Protein AF-0000000067837532 (afdb_homodimer)

Radius of gyration: 41.44 Å; Cα contacts (8 Å, |Δi|>4): 532; chains: 2; bounding box: 76×64×198 Å

Nearest PDB structures (foldseek):
  7e8k-assembly1_B  TM=5.216E-01  e=3.568E+00  Planctomycetes bacterium GWF2_40_8
  7e8k-assembly1_B  TM=4.988E-01  e=2.650E+00  Planctomycetes bacterium GWF2_40_8

InterPro domains:
  IPR021212 Domain of unknown function DUF2760 [PF10816] (61-183)

Solvent-accessible surface area (backbone atoms only — not comparable to full-atom values): 22100 Å² total; per-residue (Å²): 139,84,85,82,80,83,82,80,83,80,83,82,80,77,91,77,78,78,80,69,69,72,67,64,67,68,62,69,71,62,68,78,74,76,73,70,75,72,76,76,74,73,77,75,78,71,78,75,72,74,78,66,60,67,68,58,47,37,52,32,44,40,40,47,49,51,16,46,30,27,74,53,12,39,43,58,60,59,43,71,46,80,61,86,85,48,54,37,53,57,44,10,56,54,40,50,50,26,38,56,20,32,36,52,42,31,65,70,27,37,38,70,41,58,66,40,86,65,61,64,70,38,79,46,72,46,58,67,86,62,56,71,60,46,44,42,79,40,69,79,85,76,89,69,68,61,45,58,26,33,27,71,38,37,29,31,28,67,76,44,78,48,78,76,84,66,65,75,38,81,82,92,48,70,44,48,38,37,38,20,30,31,40,39,120,138,83,82,81,82,78,83,80,83,82,79,82,80,77,91,75,80,79,80,70,71,76,68,67,68,68,63,70,70,62,67,76,73,76,69,70,74,71,76,76,71,74,75,73,79,70,78,74,72,75,77,65,59,66,69,59,46,37,51,32,44,40,41,47,51,51,17,46,29,25,72,52,12,40,44,57,60,59,44,71,46,81,61,85,84,50,52,36,52,57,44,10,56,55,40,50,49,26,38,55,19,33,37,50,44,32,65,70,27,39,36,70,41,57,65,42,89,66,58,64,69,39,81,46,70,47,58,66,86,63,56,72,59,45,45,42,78,39,66,79,84,76,88,70,68,60,45,59,26,35,28,70,37,36,30,31,28,68,77,43,77,46,78,76,82,64,67,76,37,82,82,92,49,71,45,48,39,38,39,19,29,30,41,39,119

Foldseek 3Di:
DDDDDPPPPPDPDDDPPDDPPPPPPVVPPPPPPCPPPDPPPPPPPPPDPPDPPPVLVVVLQVLQLLLQLCVQQVVVVLVVDDCPVDDPVVNVVSVVSSVVRNVVSCVVFWAKDFLAPDDQQDKDWAAPPDDPVNDDDDDDDDDGDGDIDTHHDRHMDTPDGHTDDRDDDPDSDHDDSDDDDDDDD/DDDDPPPPPPPDPDDPDDDPDPPPPPPPPPPVPPPVPDPPPPPPPPPDPPDPPPVLVVLLQVLQLLLQLCVQQVVVVLVVDDCPVDDPVVNVVSVVSSVVRNVVSCVVFWAKDFLAPDDQQDKDWAAPPDDPVNDDDDDDDDDGDGDIDTHHDRHMDTPDGHTDDRDDDPDSDHDDSDDDDDDDD

Secondary structure (DSSP, 8-state):
----------------SGGGGGGTGGGTT------------------------HHHHHHHHHHHHHHHHHHHH-HHHHHHS-GGGS-HHHHHHHHHHHHHHHHHHHHHHEEEE-S--SPTT-EEEE-TT--TTTEEEES---SSS-EEEEEEE--BEEEEE-PPP----STTPPPPSBPEEEEE-/-----------------GGGGGGSGGGTT------------------------HHHHHHHHHHHHHHHHHHHH-HHHHHHS-GGGS-HHHHHHHHHHHHHHHHHHHHHHEEEE-S--SPTT-EEEEPTT--TTTEEEES---SSS-EEEEEEE--BEEEEE-PPPP---STTPPPPSBPEEEEE-

Organism: NCBI:txid111831

Structure (mmCIF, N/CA/C/O backbone):
data_AF-0000000067837532-model_v1
#
loop_
_entity.id
_entity.type
_entity.pdbx_description
1 polymer 'DUF2760 domain-containing protein'
#
loop_
_atom_site.group_PDB
_atom_site.id
_atom_site.type_symbol
_atom_site.label_atom_id
_atom_site.label_alt_id
_atom_site.label_comp_id
_atom_site.label_asym_id
_atom_site.label_entity_id
_atom_site.label_seq_id
_atom_site.pdbx_PDB_ins_code
_atom_site.Cartn_x
_atom_site.Cartn_y
_atom_site.Cartn_z
_atom_site.occupancy
_atom_site.B_iso_or_equiv
_atom_site.auth_seq_id
_atom_site.auth_comp_id
_atom_site.auth_asym_id
_atom_site.auth_atom_id
_atom_site.pdbx_PDB_model_num
ATOM 1 N N . MET A 1 1 ? 37.406 25.172 99.5 1 26.59 1 MET A N 1
ATOM 2 C CA . MET A 1 1 ? 36.031 25.641 99.562 1 26.59 1 MET A CA 1
ATOM 3 C C . MET A 1 1 ? 35.125 24.797 98.625 1 26.59 1 MET A C 1
ATOM 5 O O . MET A 1 1 ? 35.5 24.547 97.5 1 26.59 1 MET A O 1
ATOM 9 N N . VAL A 1 2 ? 34 24.141 99.188 1 32.56 2 VAL A N 1
ATOM 10 C CA . VAL A 1 2 ? 33.188 22.938 99 1 32.56 2 VAL A CA 1
ATOM 11 C C . VAL A 1 2 ? 32.219 23.156 97.875 1 32.56 2 VAL A C 1
ATOM 13 O O . VAL A 1 2 ? 31.578 24.203 97.75 1 32.56 2 VAL A O 1
ATOM 16 N N . PRO A 1 3 ? 32.281 22.359 96.688 1 34.59 3 PRO A N 1
ATOM 17 C CA . PRO A 1 3 ? 31.688 22.469 95.312 1 34.59 3 PRO A CA 1
ATOM 18 C C . PRO A 1 3 ? 30.172 22.375 95.375 1 34.59 3 PRO A C 1
ATOM 20 O O . PRO A 1 3 ? 29.594 21.547 96.062 1 34.59 3 PRO A O 1
ATOM 23 N N . GLN A 1 4 ? 29.406 23.5 95.312 1 32.09 4 GLN A N 1
ATOM 24 C CA . GLN A 1 4 ? 27.969 23.688 95.5 1 32.09 4 GLN A CA 1
ATOM 25 C C . GLN A 1 4 ? 27.156 22.812 94.562 1 32.09 4 GLN A C 1
ATOM 27 O O . GLN A 1 4 ? 27.453 22.766 93.375 1 32.09 4 GLN A O 1
ATOM 32 N N . THR A 1 5 ? 26.359 21.828 95.062 1 32.38 5 THR A N 1
ATOM 33 C CA . THR A 1 5 ? 25.5 20.703 94.75 1 32.38 5 THR A CA 1
ATOM 34 C C . THR A 1 5 ? 24.312 21.141 93.875 1 32.38 5 THR A C 1
ATOM 36 O O . THR A 1 5 ? 23.547 22.016 94.25 1 32.38 5 THR A O 1
ATOM 39 N N . ALA A 1 6 ? 24.469 21.125 92.438 1 32.25 6 ALA A N 1
ATOM 40 C CA . ALA A 1 6 ? 23.578 21.516 91.375 1 32.25 6 ALA A CA 1
ATOM 41 C C . ALA A 1 6 ? 22.203 20.875 91.5 1 32.25 6 ALA A C 1
ATOM 43 O O . ALA A 1 6 ? 22.094 19.656 91.75 1 32.25 6 ALA A O 1
ATOM 44 N N . ILE A 1 7 ? 21.141 21.578 91.938 1 28.73 7 ILE A N 1
ATOM 45 C CA . ILE A 1 7 ? 19.766 21.391 92.438 1 28.73 7 ILE A CA 1
ATOM 46 C C . ILE A 1 7 ? 18.922 20.828 91.25 1 28.73 7 ILE A C 1
ATOM 48 O O . ILE A 1 7 ? 18.75 21.5 90.25 1 28.73 7 ILE A O 1
ATOM 52 N N . TYR A 1 8 ? 19 19.5 90.812 1 30.7 8 TYR A N 1
ATOM 53 C CA . TYR A 1 8 ? 18.422 18.688 89.75 1 30.7 8 TYR A CA 1
ATOM 54 C C . TYR A 1 8 ? 16.906 18.688 89.812 1 30.7 8 TYR A C 1
ATOM 56 O O . TYR A 1 8 ? 16.328 18.156 90.75 1 30.7 8 TYR A O 1
ATOM 64 N N . GLN A 1 9 ? 16.125 19.812 89.438 1 29.8 9 GLN A N 1
ATOM 65 C CA . GLN A 1 9 ? 14.695 19.984 89.75 1 29.8 9 GLN A CA 1
ATOM 66 C C . GLN A 1 9 ? 13.867 18.969 88.938 1 29.8 9 GLN A C 1
ATOM 68 O O . GLN A 1 9 ? 13.992 18.859 87.75 1 29.8 9 GLN A O 1
ATOM 73 N N . PRO A 1 10 ? 13.156 17.812 89.438 1 28.55 10 PRO A N 1
ATOM 74 C CA . PRO A 1 10 ? 12.531 16.547 89.062 1 28.55 10 PRO A CA 1
ATOM 75 C C . PRO A 1 10 ? 11.18 16.719 88.375 1 28.55 10 PRO A C 1
ATOM 77 O O . PRO A 1 10 ? 10.523 15.742 88 1 28.55 10 PRO A O 1
ATOM 80 N N . GLN A 1 11 ? 10.477 17.906 88.188 1 28.16 11 GLN A N 1
ATOM 81 C CA . GLN A 1 11 ? 9.031 17.938 88.375 1 28.16 11 GLN A CA 1
ATOM 82 C C . GLN A 1 11 ? 8.312 17.406 87.125 1 28.16 11 GLN A C 1
ATOM 84 O O . GLN A 1 11 ? 7.102 17.594 87 1 28.16 11 GLN A O 1
ATOM 89 N N . LEU A 1 12 ? 8.844 16.906 86 1 28.16 12 LEU A N 1
ATOM 90 C CA . LEU A 1 12 ? 8.227 17.062 84.688 1 28.16 12 LEU A CA 1
ATOM 91 C C . LEU A 1 12 ? 7.074 16.078 84.5 1 28.16 12 LEU A C 1
ATOM 93 O O . LEU A 1 12 ? 6.508 15.984 83.438 1 28.16 12 LEU A O 1
ATOM 97 N N . ILE A 1 13 ? 6.59 15.07 85.375 1 25.67 13 ILE A N 1
ATOM 98 C CA . ILE A 1 13 ? 6.145 13.758 84.875 1 25.67 13 ILE A CA 1
ATOM 99 C C . ILE A 1 13 ? 4.652 13.805 84.562 1 25.67 13 ILE A C 1
ATOM 101 O O . ILE A 1 13 ? 4.129 12.914 83.875 1 25.67 13 ILE A O 1
ATOM 105 N N . ILE A 1 14 ? 3.697 14.672 84.938 1 26.39 14 ILE A N 1
ATOM 106 C CA . ILE A 1 14 ? 2.41 14.211 85.5 1 26.39 14 ILE A CA 1
ATOM 107 C C . ILE A 1 14 ? 1.438 14.008 84.312 1 26.39 14 ILE A C 1
ATOM 109 O O . ILE A 1 14 ? 0.713 13.008 84.25 1 26.39 14 ILE A O 1
ATOM 113 N N . GLY A 1 15 ? 1.082 14.859 83.25 1 29.12 15 GLY A N 1
ATOM 114 C CA . GLY A 1 15 ? -0.261 15.289 82.875 1 29.12 15 GLY A CA 1
ATOM 115 C C . GLY A 1 15 ? -0.924 14.383 81.875 1 29.12 15 GLY A C 1
ATOM 116 O O . GLY A 1 15 ? -1.753 14.836 81.062 1 29.12 15 GLY A O 1
ATOM 117 N N . ALA A 1 16 ? -0.703 13.086 81.625 1 30.23 16 ALA A N 1
ATOM 118 C CA . ALA A 1 16 ? -0.952 12.344 80.375 1 30.23 16 ALA A CA 1
ATOM 119 C C . ALA A 1 16 ? -2.42 11.945 80.25 1 30.23 16 ALA A C 1
ATOM 121 O O . ALA A 1 16 ? -2.92 11.695 79.125 1 30.23 16 ALA A O 1
ATOM 122 N N . LEU A 1 17 ? -3.248 11.641 81.25 1 29.75 17 LEU A N 1
ATOM 123 C CA . LEU A 1 17 ? -4.215 10.555 81.25 1 29.75 17 LEU A CA 1
ATOM 124 C C . LEU A 1 17 ? -5.516 10.977 80.562 1 29.75 17 LEU A C 1
ATOM 126 O O . LEU A 1 17 ? -6.184 10.164 79.938 1 29.75 17 LEU A O 1
ATOM 130 N N . ALA A 1 18 ? -6.109 12.141 80.688 1 31.14 18 ALA A N 1
ATOM 131 C CA . ALA A 1 18 ? -7.551 12.352 80.75 1 31.14 18 ALA A CA 1
ATOM 132 C C . ALA A 1 18 ? -8.211 12.266 79.375 1 31.14 18 ALA A C 1
ATOM 134 O O . ALA A 1 18 ? -9.438 12.156 79.312 1 31.14 18 ALA A O 1
ATOM 135 N N . ALA A 1 19 ? -7.629 12.328 78.25 1 30.17 19 ALA A N 1
ATOM 136 C CA . ALA A 1 19 ? -8.297 12.844 77.062 1 30.17 19 ALA A CA 1
ATOM 137 C C . ALA A 1 19 ? -9.188 11.781 76.438 1 30.17 19 ALA A C 1
ATOM 139 O O . ALA A 1 19 ? -9.812 12.023 75.375 1 30.17 19 ALA A O 1
ATOM 140 N N . ALA A 1 20 ? -9.297 10.547 76.938 1 32.53 20 ALA A N 1
ATOM 141 C CA . ALA A 1 20 ? -9.82 9.453 76.125 1 32.53 20 ALA A CA 1
ATOM 142 C C . ALA A 1 20 ? -11.336 9.539 76 1 32.53 20 ALA A C 1
ATOM 144 O O . ALA A 1 20 ? -11.906 9.078 75.062 1 32.53 20 ALA A O 1
ATOM 145 N N . VAL A 1 21 ? -12.055 9.969 77.062 1 35.62 21 VAL A N 1
ATOM 146 C CA . VAL A 1 21 ? -13.438 9.539 77.25 1 35.62 21 VAL A CA 1
ATOM 147 C C . VAL A 1 21 ? -14.336 10.242 76.25 1 35.62 21 VAL A C 1
ATOM 149 O O . VAL A 1 21 ? -15.312 9.656 75.75 1 35.62 21 VAL A O 1
ATOM 152 N N . VAL A 1 22 ? -14.086 11.484 75.875 1 36.62 22 VAL A N 1
ATOM 153 C CA . VAL A 1 22 ? -15.148 12.297 75.25 1 36.62 22 VAL A CA 1
ATOM 154 C C . VAL A 1 22 ? -15.477 11.773 73.875 1 36.62 22 VAL A C 1
ATOM 156 O O . VAL A 1 22 ? -16.531 12.102 73.312 1 36.62 22 VAL A O 1
ATOM 159 N N . ALA A 1 23 ? -14.641 10.953 73.312 1 35.44 23 ALA A N 1
ATOM 160 C CA . ALA A 1 23 ? -14.812 10.742 71.875 1 35.44 23 ALA A CA 1
ATOM 161 C C . ALA A 1 23 ? -16.031 9.875 71.562 1 35.44 23 ALA A C 1
ATOM 163 O O . ALA A 1 23 ? -16.578 9.906 70.5 1 35.44 23 ALA A O 1
ATOM 164 N N . PHE A 1 24 ? -16.438 9.055 72.562 1 38.62 24 PHE A N 1
ATOM 165 C CA . PHE A 1 24 ? -17.375 7.996 72.25 1 38.62 24 PHE A CA 1
ATOM 166 C C . PHE A 1 24 ? -18.75 8.57 71.938 1 38.62 24 PHE A C 1
ATOM 168 O O . PHE A 1 24 ? -19.453 8.078 71.062 1 38.62 24 PHE A O 1
ATOM 175 N N . LEU A 1 25 ? -19.172 9.547 72.688 1 39.72 25 LEU A N 1
ATOM 176 C CA . LEU A 1 25 ? -20.609 9.82 72.688 1 39.72 25 LEU A CA 1
ATOM 177 C C . LEU A 1 25 ? -21.047 10.367 71.375 1 39.72 25 LEU A C 1
ATOM 179 O O . LEU A 1 25 ? -22.203 10.219 70.938 1 39.72 25 LEU A O 1
ATOM 183 N N . SER A 1 26 ? -20.25 11.203 70.75 1 36.62 26 SER A N 1
ATOM 184 C CA . SER A 1 26 ? -20.812 11.977 69.625 1 36.62 26 SER A CA 1
ATOM 185 C C . SER A 1 26 ? -21.172 11.086 68.438 1 36.62 26 SER A C 1
ATOM 187 O O . SER A 1 26 ? -21.641 11.578 67.438 1 36.62 26 SER A O 1
ATOM 189 N N . ALA A 1 27 ? -20.672 9.836 68.5 1 40.72 27 ALA A N 1
ATOM 190 C CA . ALA A 1 27 ? -20.844 9.047 67.25 1 40.72 27 ALA A CA 1
ATOM 191 C C . ALA A 1 27 ? -22.312 8.742 67 1 40.72 27 ALA A C 1
ATOM 193 O O . ALA A 1 27 ? -22.688 8.328 65.875 1 40.72 27 ALA A O 1
ATOM 194 N N . LEU A 1 28 ? -23.031 8.695 68.125 1 39.78 28 LEU A N 1
ATOM 195 C CA . LEU A 1 28 ? -24.359 8.109 67.938 1 39.78 28 LEU A CA 1
ATOM 196 C C . LEU A 1 28 ? -25.219 8.977 67 1 39.78 28 LEU A C 1
ATOM 198 O O . LEU A 1 28 ? -26.078 8.469 66.312 1 39.78 28 LEU A O 1
ATOM 202 N N . LEU A 1 29 ? -25.109 10.273 67.188 1 39.34 29 LEU A N 1
ATOM 203 C CA . LEU A 1 29 ? -26.188 11.023 66.562 1 39.34 29 LEU A CA 1
ATOM 204 C C . LEU A 1 29 ? -26 11.062 65.062 1 39.34 29 LEU A C 1
ATOM 206 O O . LEU A 1 29 ? -26.656 11.859 64.375 1 39.34 29 LEU A O 1
ATOM 210 N N . GLN A 1 30 ? -24.859 10.539 64.562 1 40.44 30 GLN A N 1
ATOM 211 C CA . GLN A 1 30 ? -24.797 10.867 63.156 1 40.44 30 GLN A CA 1
ATOM 212 C C . GLN A 1 30 ? -25.922 10.188 62.375 1 40.44 30 GLN A C 1
ATOM 214 O O . GLN A 1 30 ? -26.016 8.953 62.344 1 40.44 30 GLN A O 1
ATOM 219 N N . ARG A 1 31 ? -27.094 10.812 62.438 1 38.91 31 ARG A N 1
ATOM 220 C CA . ARG A 1 31 ? -28.156 10.297 61.562 1 38.91 31 ARG A CA 1
ATOM 221 C C . ARG A 1 31 ? -27.672 10.172 60.125 1 38.91 31 ARG A C 1
ATOM 223 O O . ARG A 1 31 ? -27.172 11.141 59.531 1 38.91 31 ARG A O 1
ATOM 230 N N . PRO A 1 32 ? -27.25 8.938 59.688 1 40.38 32 PRO A N 1
ATOM 231 C CA . PRO A 1 32 ? -26.859 8.758 58.281 1 40.38 32 PRO A CA 1
ATOM 232 C C . PRO A 1 32 ? -27.891 9.312 57.312 1 40.38 32 PRO A C 1
ATOM 234 O O . PRO A 1 32 ? -29.078 8.969 57.375 1 40.38 32 PRO A O 1
ATOM 237 N N . GLY A 1 33 ? -28.094 10.672 57.156 1 39.03 33 GLY A N 1
ATOM 238 C CA . GLY A 1 33 ? -29 11.062 56.094 1 39.03 33 GLY A CA 1
ATOM 239 C C . GLY A 1 33 ? -28.703 10.352 54.781 1 39.03 33 GLY A C 1
ATOM 240 O O . GLY A 1 33 ? -27.562 10.359 54.312 1 39.03 33 GLY A O 1
ATOM 241 N N . SER A 1 34 ? -29.312 9.156 54.5 1 37.31 34 SER A N 1
ATOM 242 C CA . SER A 1 34 ? -29.266 8.367 53.281 1 37.31 34 SER A CA 1
ATOM 243 C C . SER A 1 34 ? -29.469 9.25 52.062 1 37.31 34 SER A C 1
ATOM 245 O O . SER A 1 34 ? -30.594 9.688 51.781 1 37.31 34 SER A O 1
ATOM 247 N N . ALA A 1 35 ? -28.672 10.297 51.812 1 42.03 35 ALA A N 1
ATOM 248 C CA . ALA A 1 35 ? -28.875 10.906 50.5 1 42.03 35 ALA A CA 1
ATOM 249 C C . ALA A 1 35 ? -28.969 9.844 49.406 1 42.03 35 ALA A C 1
ATOM 251 O O . ALA A 1 35 ? -28.125 8.961 49.312 1 42.03 35 ALA A O 1
ATOM 252 N N . SER A 1 36 ? -30.172 9.445 49.031 1 44.44 36 SER A N 1
ATOM 253 C CA . SER A 1 36 ? -30.406 8.555 47.906 1 44.44 36 SER A CA 1
ATOM 254 C C . SER A 1 36 ? -29.594 8.984 46.688 1 44.44 36 SER A C 1
ATOM 256 O O . SER A 1 36 ? -29.531 10.172 46.375 1 44.44 36 SER A O 1
ATOM 258 N N . PRO A 1 37 ? -28.547 8.25 46.375 1 47.12 37 PRO A N 1
ATOM 259 C CA . PRO A 1 37 ? -27.797 8.609 45.156 1 47.12 37 PRO A CA 1
ATOM 260 C C . PRO A 1 37 ? -28.703 9.023 44 1 47.12 37 PRO A C 1
ATOM 262 O O . PRO A 1 37 ? -29.797 8.469 43.844 1 47.12 37 PRO A O 1
ATOM 265 N N . ALA A 1 38 ? -28.734 10.305 43.688 1 52.34 38 ALA A N 1
ATOM 266 C CA . ALA A 1 38 ? -29.438 10.75 42.5 1 52.34 38 ALA A CA 1
ATOM 267 C C . ALA A 1 38 ? -29.297 9.734 41.344 1 52.34 38 ALA A C 1
ATOM 269 O O . ALA A 1 38 ? -28.281 9.039 41.281 1 52.34 38 ALA A O 1
ATOM 270 N N . PRO A 1 39 ? -30.406 9.219 40.844 1 44.88 39 PRO A N 1
ATOM 271 C CA . PRO A 1 39 ? -30.297 8.266 39.719 1 44.88 39 PRO A CA 1
ATOM 272 C C . PRO A 1 39 ? -29.359 8.75 38.625 1 44.88 39 PRO A C 1
ATOM 274 O O . PRO A 1 39 ? -29.359 9.938 38.281 1 44.88 39 PRO A O 1
ATOM 277 N N . VAL A 1 40 ? -28.172 8.203 38.5 1 45.81 40 VAL A N 1
ATOM 278 C CA . VAL A 1 40 ? -27.312 8.453 37.344 1 45.81 40 VAL A CA 1
ATOM 279 C C . VAL A 1 40 ? -28.156 8.406 36.062 1 45.81 40 VAL A C 1
ATOM 281 O O . VAL A 1 40 ? -28.875 7.434 35.812 1 45.81 40 VAL A O 1
ATOM 284 N N . VAL A 1 41 ? -28.812 9.469 35.594 1 43.19 41 VAL A N 1
ATOM 285 C CA . VAL A 1 41 ? -29.438 9.469 34.281 1 43.19 41 VAL A CA 1
ATOM 286 C C . VAL A 1 41 ? -28.531 8.773 33.281 1 43.19 41 VAL A C 1
ATOM 288 O O . VAL A 1 41 ? -27.328 9.078 33.188 1 43.19 41 VAL A O 1
ATOM 291 N N . ALA A 1 42 ? -28.781 7.492 32.875 1 41.5 42 ALA A N 1
ATOM 292 C CA . ALA A 1 42 ? -28.094 6.809 31.797 1 41.5 42 ALA A CA 1
ATOM 293 C C . ALA A 1 42 ? -27.812 7.758 30.625 1 41.5 42 ALA A C 1
ATOM 295 O O . ALA A 1 42 ? -28.719 8.484 30.188 1 41.5 42 ALA A O 1
ATOM 296 N N . GLU A 1 43 ? -26.672 8.336 30.469 1 44.59 43 GLU A N 1
ATOM 297 C CA . GLU A 1 43 ? -26.344 9.086 29.266 1 44.59 43 GLU A CA 1
ATOM 298 C C . GLU A 1 43 ? -27.016 8.469 28.031 1 44.59 43 GLU A C 1
ATOM 300 O O . GLU A 1 43 ? -26.859 7.273 27.766 1 44.59 43 GLU A O 1
ATOM 305 N N . ALA A 1 44 ? -28.062 8.898 27.516 1 43.44 44 ALA A N 1
ATOM 306 C CA . ALA A 1 44 ? -28.719 8.453 26.281 1 43.44 44 ALA A CA 1
ATOM 307 C C . ALA A 1 44 ? -27.688 8.203 25.188 1 43.44 44 ALA A C 1
ATOM 309 O O . ALA A 1 44 ? -26.828 9.039 24.938 1 43.44 44 ALA A O 1
ATOM 310 N N . ALA A 1 45 ? -27.469 6.934 24.797 1 46.91 45 ALA A N 1
ATOM 311 C CA . ALA A 1 45 ? -26.641 6.473 23.672 1 46.91 45 ALA A CA 1
ATOM 312 C C . ALA A 1 45 ? -26.812 7.379 22.469 1 46.91 45 ALA A C 1
ATOM 314 O O . ALA A 1 45 ? -27.922 7.551 21.953 1 46.91 45 ALA A O 1
ATOM 315 N N . ARG A 1 46 ? -26.047 8.461 22.234 1 46.69 46 ARG A N 1
ATOM 316 C CA . ARG A 1 46 ? -26.125 9.242 21.016 1 46.69 46 ARG A CA 1
ATOM 317 C C . ARG A 1 46 ? -26.234 8.336 19.781 1 46.69 46 ARG A C 1
ATOM 319 O O . ARG A 1 46 ? -25.625 7.266 19.75 1 46.69 46 ARG A O 1
ATOM 326 N N . PRO A 1 47 ? -27.203 8.5 18.922 1 47.03 47 PRO A N 1
ATOM 327 C CA . PRO A 1 47 ? -27.312 7.645 17.75 1 47.03 47 PRO A CA 1
ATOM 328 C C . PRO A 1 47 ? -26.031 7.602 16.922 1 47.03 47 PRO A C 1
ATOM 330 O O . PRO A 1 47 ? -25.422 8.641 16.656 1 47.03 47 PRO A O 1
ATOM 333 N N . VAL A 1 48 ? -25.344 6.535 16.859 1 50.5 48 VAL A N 1
ATOM 334 C CA . VAL A 1 48 ? -24.234 6.301 15.945 1 50.5 48 VAL A CA 1
ATOM 335 C C . VAL A 1 48 ? -24.625 6.715 14.531 1 50.5 48 VAL A C 1
ATOM 337 O O . VAL A 1 48 ? -25.734 6.426 14.078 1 50.5 48 VAL A O 1
ATOM 340 N N . ALA A 1 49 ? -24.094 7.887 14.016 1 55.88 49 ALA A N 1
ATOM 341 C CA . ALA A 1 49 ? -24.359 8.297 12.641 1 55.88 49 ALA A CA 1
ATOM 342 C C . ALA A 1 49 ? -24.406 7.098 11.711 1 55.88 49 ALA A C 1
ATOM 344 O O . ALA A 1 49 ? -23.734 6.09 11.945 1 55.88 49 ALA A O 1
ATOM 345 N N . PRO A 1 50 ? -25.344 7.031 10.852 1 57.75 50 PRO A N 1
ATOM 346 C CA . PRO A 1 50 ? -25.406 5.898 9.93 1 57.75 50 PRO A CA 1
ATOM 347 C C . PRO A 1 50 ? -24.094 5.648 9.203 1 57.75 50 PRO A C 1
ATOM 349 O O . PRO A 1 50 ? -23.328 6.59 8.953 1 57.75 50 PRO A O 1
ATOM 352 N N . PRO A 1 51 ? -23.781 4.461 9.102 1 58.66 51 PRO A N 1
ATOM 353 C CA . PRO A 1 51 ? -22.531 4.137 8.391 1 58.66 51 PRO A CA 1
ATOM 354 C C . PRO A 1 51 ? -22.516 4.703 6.969 1 58.66 51 PRO A C 1
ATOM 356 O O . PRO A 1 51 ? -23.531 4.723 6.289 1 58.66 51 PRO A O 1
ATOM 359 N N . PRO A 1 52 ? -21.594 5.566 6.668 1 62.34 52 PRO A N 1
ATOM 360 C CA . PRO A 1 52 ? -21.469 6.07 5.297 1 62.34 52 PRO A CA 1
ATOM 361 C C . PRO A 1 52 ? -21.719 4.988 4.246 1 62.34 52 PRO A C 1
ATOM 363 O O . PRO A 1 52 ? -21.625 3.797 4.547 1 62.34 52 PRO A O 1
ATOM 366 N N . PRO A 1 53 ? -22.203 5.402 3.064 1 70.75 53 PRO A N 1
ATOM 367 C CA . PRO A 1 53 ? -22.391 4.414 1.996 1 70.75 53 PRO A CA 1
ATOM 368 C C . PRO A 1 53 ? -21.172 3.512 1.818 1 70.75 53 PRO A C 1
ATOM 370 O O . PRO A 1 53 ? -20.031 3.934 2.078 1 70.75 53 PRO A O 1
ATOM 373 N N . ALA A 1 54 ? -21.391 2.369 1.535 1 70.19 54 ALA A N 1
ATOM 374 C CA . ALA A 1 54 ? -20.406 1.29 1.474 1 70.19 54 ALA A CA 1
ATOM 375 C C . ALA A 1 54 ? -19.188 1.703 0.652 1 70.19 54 ALA A C 1
ATOM 377 O O . ALA A 1 54 ? -18.047 1.428 1.037 1 70.19 54 ALA A O 1
ATOM 378 N N . ALA A 1 55 ? -19.453 2.414 -0.427 1 75.12 55 ALA A N 1
ATOM 379 C CA . ALA A 1 55 ? -18.359 2.828 -1.3 1 75.12 55 ALA A CA 1
ATOM 380 C C . ALA A 1 55 ? -17.438 3.82 -0.594 1 75.12 55 ALA A C 1
ATOM 382 O O . ALA A 1 55 ? -16.219 3.723 -0.695 1 75.12 55 ALA A O 1
ATOM 383 N N . LYS A 1 56 ? -18.016 4.68 0.122 1 83.62 56 LYS A N 1
ATOM 384 C CA . LYS A 1 56 ? -17.219 5.684 0.82 1 83.62 56 LYS A CA 1
ATOM 385 C C . LYS A 1 56 ? -16.422 5.055 1.96 1 83.62 56 LYS A C 1
ATOM 387 O O . LYS A 1 56 ? -15.281 5.453 2.223 1 83.62 56 LYS A O 1
ATOM 392 N N . GLN A 1 57 ? -17.031 4.082 2.48 1 87.25 57 GLN A N 1
ATOM 393 C CA . GLN A 1 57 ? -16.328 3.398 3.561 1 87.25 57 GLN A CA 1
ATOM 394 C C . GLN A 1 57 ? -15.117 2.643 3.035 1 87.25 57 GLN A C 1
ATOM 396 O O . GLN A 1 57 ? -14.047 2.67 3.652 1 87.25 57 GLN A O 1
ATOM 401 N N . ALA A 1 58 ? -15.25 1.956 1.913 1 89.75 58 ALA A N 1
ATOM 402 C CA . ALA A 1 58 ? -14.141 1.223 1.311 1 89.75 58 ALA A CA 1
ATOM 403 C C . ALA A 1 58 ? -13 2.164 0.933 1 89.75 58 ALA A C 1
ATOM 405 O O . ALA A 1 58 ? -11.828 1.853 1.1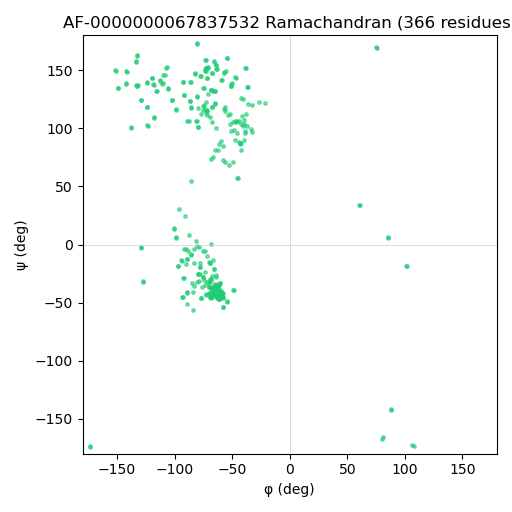56 1 89.75 58 ALA A O 1
ATOM 406 N N . GLU A 1 59 ? -13.359 3.271 0.417 1 94 59 GLU A N 1
ATOM 407 C CA . GLU A 1 59 ? -12.359 4.273 0.062 1 94 59 GLU A CA 1
ATOM 408 C C . GLU A 1 59 ? -11.602 4.754 1.293 1 94 59 GLU A C 1
ATOM 410 O O . GLU A 1 59 ? -10.367 4.852 1.27 1 94 59 GLU A O 1
ATOM 415 N N . ALA A 1 60 ? -12.344 4.984 2.311 1 93.94 60 ALA A N 1
ATOM 416 C CA . ALA A 1 60 ? -11.727 5.453 3.551 1 93.94 60 ALA A CA 1
ATOM 417 C C . ALA A 1 60 ? -10.789 4.398 4.129 1 93.94 60 ALA A C 1
ATOM 419 O O . ALA A 1 60 ? -9.727 4.73 4.664 1 93.94 60 ALA A O 1
ATOM 420 N N . GLU A 1 61 ? -11.18 3.18 4.02 1 93.94 61 GLU A N 1
ATOM 421 C CA . GLU A 1 61 ? -10.359 2.09 4.531 1 93.94 61 GLU A CA 1
ATOM 422 C C . GLU A 1 61 ? -9.047 1.973 3.754 1 93.94 61 GLU A C 1
ATOM 424 O O . GLU A 1 61 ? -7.984 1.778 4.344 1 93.94 61 GLU A O 1
ATOM 429 N N . VAL A 1 62 ? -9.133 2.08 2.486 1 96.44 62 VAL A N 1
ATOM 430 C CA . VAL A 1 62 ? -7.949 1.988 1.642 1 96.44 62 VAL A CA 1
ATOM 431 C C . VAL A 1 62 ? -7.023 3.17 1.921 1 96.44 62 VAL A C 1
ATOM 433 O O . VAL A 1 62 ? -5.812 2.996 2.076 1 96.44 62 VAL A O 1
ATOM 436 N N . VAL A 1 63 ? -7.574 4.336 2.049 1 97.12 63 VAL A N 1
ATOM 437 C CA . VAL A 1 63 ? -6.777 5.523 2.336 1 97.12 63 VAL A CA 1
ATOM 438 C C . VAL A 1 63 ? -6.141 5.398 3.719 1 97.12 63 VAL A C 1
ATOM 440 O O . VAL A 1 63 ? -4.973 5.746 3.908 1 97.12 63 VAL A O 1
ATOM 443 N N . SER A 1 64 ? -6.906 4.902 4.656 1 96.44 64 SER A N 1
ATOM 444 C CA . SER A 1 64 ? -6.387 4.711 6.008 1 96.44 64 SER A CA 1
ATOM 445 C C . SER A 1 64 ? -5.242 3.701 6.02 1 96.44 64 SER A C 1
ATOM 447 O O . SER A 1 64 ? -4.273 3.861 6.77 1 96.44 64 SER A O 1
ATOM 449 N N . PHE A 1 65 ? -5.336 2.674 5.219 1 97.81 65 PHE A N 1
ATOM 450 C CA . PHE A 1 65 ? -4.254 1.703 5.117 1 97.81 65 PHE A CA 1
ATOM 451 C C . PHE A 1 65 ? -3.014 2.338 4.504 1 97.81 65 PHE A C 1
ATOM 453 O O . PHE A 1 65 ? -1.896 2.107 4.969 1 97.81 65 PHE A O 1
ATOM 460 N N . LEU A 1 66 ? -3.244 3.141 3.5 1 98.38 66 LEU A N 1
ATOM 461 C CA . LEU A 1 66 ? -2.137 3.877 2.9 1 98.38 66 LEU A CA 1
ATOM 462 C C . LEU A 1 66 ? -1.491 4.812 3.918 1 98.38 66 LEU A C 1
ATOM 464 O O . LEU A 1 66 ? -0.27 4.977 3.926 1 98.38 66 LEU A O 1
ATOM 468 N N . ALA A 1 67 ? -2.279 5.371 4.793 1 98.19 67 ALA A N 1
ATOM 469 C CA . ALA A 1 67 ? -1.771 6.234 5.855 1 98.19 67 ALA A CA 1
ATOM 470 C C . ALA A 1 67 ? -0.867 5.457 6.812 1 98.19 67 ALA A C 1
ATOM 472 O O . ALA A 1 67 ? 0.146 5.98 7.281 1 98.19 67 ALA A O 1
ATOM 473 N N . VAL A 1 68 ? -1.241 4.234 7.082 1 98.5 68 VAL A N 1
ATOM 474 C CA . VAL A 1 68 ? -0.435 3.387 7.953 1 98.5 68 VAL A CA 1
ATOM 475 C C . VAL A 1 68 ? 0.919 3.115 7.305 1 98.5 68 VAL A C 1
ATOM 477 O O . VAL A 1 68 ? 1.96 3.203 7.961 1 98.5 68 VAL A O 1
ATOM 480 N N . LEU A 1 69 ? 0.902 2.803 5.984 1 98.88 69 LEU A N 1
ATOM 481 C CA . LEU A 1 69 ? 2.141 2.57 5.25 1 98.88 69 LEU A CA 1
ATOM 482 C C . LEU A 1 69 ? 3.006 3.824 5.23 1 98.88 69 LEU A C 1
ATOM 484 O O . LEU A 1 69 ? 4.234 3.74 5.328 1 98.88 69 LEU A O 1
ATOM 488 N N . GLN A 1 70 ? 2.389 4.941 5.156 1 98.81 70 GLN A N 1
ATOM 489 C CA . GLN A 1 70 ? 3.105 6.207 5.215 1 98.81 70 GLN A CA 1
ATOM 490 C C . GLN A 1 70 ? 3.682 6.449 6.609 1 98.81 70 GLN A C 1
ATOM 492 O O . GLN A 1 70 ? 4.844 6.836 6.746 1 98.81 70 GLN A O 1
ATOM 497 N N . ASP A 1 71 ? 2.93 6.227 7.57 1 98.44 71 ASP A N 1
ATOM 498 C CA . ASP A 1 71 ? 3.338 6.508 8.945 1 98.44 71 ASP A CA 1
ATOM 499 C C . ASP A 1 71 ? 4.508 5.621 9.359 1 98.44 71 ASP A C 1
ATOM 501 O O . ASP A 1 71 ? 5.473 6.102 9.961 1 98.44 71 ASP A O 1
ATOM 505 N N . LYS A 1 72 ? 4.48 4.375 8.992 1 98.81 72 LYS A N 1
ATOM 506 C CA . LYS A 1 72 ? 5.484 3.43 9.469 1 98.81 72 LYS A CA 1
ATOM 507 C C . LYS A 1 72 ? 6.66 3.342 8.5 1 98.81 72 LYS A C 1
ATOM 509 O O . LYS A 1 72 ? 7.801 3.133 8.914 1 98.81 72 LYS A O 1
ATOM 514 N N . GLY A 1 73 ? 6.34 3.605 7.18 1 98.94 73 GLY A N 1
ATOM 515 C CA . GLY A 1 73 ? 7.387 3.314 6.215 1 98.94 73 GLY A CA 1
ATOM 516 C C . GLY A 1 73 ? 7.676 4.473 5.281 1 98.94 73 GLY A C 1
ATOM 517 O O . GLY A 1 73 ? 8.531 4.367 4.402 1 98.94 73 GLY A O 1
ATOM 518 N N . ARG A 1 74 ? 6.961 5.555 5.406 1 98.88 74 ARG A N 1
ATOM 519 C CA . ARG A 1 74 ? 7.133 6.723 4.551 1 98.88 74 ARG A CA 1
ATOM 520 C C . ARG A 1 74 ? 6.883 6.367 3.088 1 98.88 74 ARG A C 1
ATOM 522 O O . ARG A 1 74 ? 7.566 6.871 2.195 1 98.88 74 ARG A O 1
ATOM 529 N N . LEU A 1 75 ? 5.953 5.449 2.883 1 98.94 75 LEU A N 1
ATOM 530 C CA . LEU A 1 75 ? 5.738 4.938 1.535 1 98.94 75 LEU A CA 1
ATOM 531 C C . LEU A 1 75 ? 5.316 6.055 0.588 1 98.94 75 LEU A C 1
ATOM 533 O O . LEU A 1 75 ? 5.859 6.18 -0.513 1 98.94 75 LEU A O 1
ATOM 537 N N . VAL A 1 76 ? 4.367 6.871 0.997 1 98.94 76 VAL A N 1
ATOM 538 C CA . VAL A 1 76 ? 3.848 7.91 0.114 1 98.94 76 VAL A CA 1
ATOM 539 C C . VAL A 1 76 ? 4.922 8.969 -0.129 1 98.94 76 VAL A C 1
ATOM 541 O O . VAL A 1 76 ? 5.078 9.453 -1.25 1 98.94 76 VAL A O 1
ATOM 544 N N . ASP A 1 77 ? 5.734 9.289 0.911 1 98.88 77 ASP A N 1
ATOM 545 C CA . ASP A 1 77 ? 6.879 10.172 0.713 1 98.88 77 ASP A CA 1
ATOM 546 C C . ASP A 1 77 ? 7.789 9.656 -0.399 1 98.88 77 ASP A C 1
ATOM 548 O O . ASP A 1 77 ? 8.172 10.406 -1.297 1 98.88 77 ASP A O 1
ATOM 552 N N . PHE A 1 78 ? 8.086 8.414 -0.296 1 98.94 78 PHE A N 1
ATOM 553 C CA . PHE A 1 78 ? 8.992 7.785 -1.245 1 98.94 78 PHE A CA 1
ATOM 554 C C . PHE A 1 78 ? 8.414 7.805 -2.652 1 98.94 78 PHE A C 1
ATOM 556 O O . PHE A 1 78 ? 9.102 8.156 -3.611 1 98.94 78 PHE A O 1
ATOM 563 N N . LEU A 1 79 ? 7.164 7.508 -2.803 1 98.88 79 LEU A N 1
ATOM 564 C CA . LEU A 1 79 ? 6.535 7.363 -4.113 1 98.88 79 LEU A CA 1
ATOM 565 C C . LEU A 1 79 ? 6.297 8.727 -4.754 1 98.88 79 LEU A C 1
ATOM 567 O O . LEU A 1 79 ? 6.293 8.852 -5.98 1 98.88 79 LEU A O 1
ATOM 571 N N . MET A 1 80 ? 6.133 9.727 -3.949 1 98.38 80 MET A N 1
ATOM 572 C CA . MET A 1 80 ? 5.824 11.055 -4.48 1 98.38 80 MET A CA 1
ATOM 573 C C . MET A 1 80 ? 7.102 11.836 -4.77 1 98.38 80 MET A C 1
ATOM 575 O O . MET A 1 80 ? 7.066 12.859 -5.453 1 98.38 80 MET A O 1
ATOM 579 N N . ASP A 1 81 ? 8.211 11.336 -4.277 1 97.81 81 ASP A N 1
ATOM 580 C CA . ASP A 1 81 ? 9.492 11.992 -4.523 1 97.81 81 ASP A CA 1
ATOM 581 C C . ASP A 1 81 ? 10 11.695 -5.93 1 97.81 81 ASP A C 1
ATOM 583 O O . ASP A 1 81 ? 9.773 10.602 -6.457 1 97.81 81 ASP A O 1
ATOM 587 N N . ASP A 1 82 ? 10.648 12.664 -6.496 1 98 82 ASP A N 1
ATOM 588 C CA . ASP A 1 82 ? 11.375 12.43 -7.742 1 98 82 ASP A CA 1
ATOM 589 C C . ASP A 1 82 ? 12.734 11.789 -7.469 1 98 82 ASP A C 1
ATOM 591 O O . ASP A 1 82 ? 13.68 12.477 -7.086 1 98 82 ASP A O 1
ATOM 595 N N . ILE A 1 83 ? 12.875 10.508 -7.758 1 98.56 83 ILE A N 1
ATOM 596 C CA . ILE A 1 83 ? 14.094 9.812 -7.352 1 98.56 83 ILE A CA 1
ATOM 597 C C . ILE A 1 83 ? 15.055 9.727 -8.531 1 98.56 83 ILE A C 1
ATOM 599 O O . ILE A 1 83 ? 16.125 9.117 -8.43 1 98.56 83 ILE A O 1
ATOM 603 N N . SER A 1 84 ? 14.766 10.352 -9.672 1 98.12 84 SER A N 1
ATOM 604 C CA . SER A 1 84 ? 15.648 10.336 -10.836 1 98.12 84 SER A CA 1
ATOM 605 C C . SER A 1 84 ? 16.953 11.062 -10.547 1 98.12 84 SER A C 1
ATOM 607 O O . SER A 1 84 ? 17.969 10.805 -11.195 1 98.12 84 SER A O 1
ATOM 609 N N . ALA A 1 85 ? 16.938 11.914 -9.562 1 97 85 ALA A N 1
ATOM 610 C CA . ALA A 1 85 ? 18.094 12.75 -9.258 1 97 85 ALA A CA 1
ATOM 611 C C . ALA A 1 85 ? 19.062 12.008 -8.352 1 97 85 ALA A C 1
ATOM 613 O O . ALA A 1 85 ? 20.188 12.469 -8.133 1 97 85 ALA A O 1
ATOM 614 N N . TYR A 1 86 ? 18.688 10.836 -7.828 1 98.56 86 TYR A N 1
ATOM 615 C CA . TYR A 1 86 ? 19.5 10.102 -6.859 1 98.56 86 TYR A CA 1
ATOM 616 C C . TYR A 1 86 ? 20.078 8.844 -7.484 1 98.56 86 TYR A C 1
ATOM 618 O O . TYR A 1 86 ? 19.469 8.234 -8.359 1 98.56 86 TYR A O 1
ATOM 626 N N . ASN A 1 87 ? 21.281 8.5 -7.043 1 98.56 87 ASN A N 1
ATOM 627 C CA . ASN A 1 87 ? 21.844 7.234 -7.496 1 98.56 87 ASN A CA 1
ATOM 628 C C . ASN A 1 87 ? 21.281 6.059 -6.699 1 98.56 87 ASN A C 1
ATOM 630 O O . ASN A 1 87 ? 20.531 6.254 -5.734 1 98.56 87 ASN A O 1
ATOM 634 N N . ASN A 1 88 ? 21.609 4.918 -7.113 1 98.81 88 ASN A N 1
ATOM 635 C CA . ASN A 1 88 ? 21.047 3.723 -6.5 1 98.81 88 ASN A CA 1
ATOM 636 C C . ASN A 1 88 ? 21.469 3.59 -5.039 1 98.81 88 ASN A C 1
ATOM 638 O O . ASN A 1 88 ? 20.703 3.088 -4.215 1 98.81 88 ASN A O 1
ATOM 642 N N . GLU A 1 89 ? 22.688 4.016 -4.742 1 98.81 89 GLU A N 1
ATOM 643 C CA . GLU A 1 89 ? 23.125 3.986 -3.352 1 98.81 89 GLU A CA 1
ATOM 644 C C . GLU A 1 89 ? 22.203 4.812 -2.461 1 98.81 89 GLU A C 1
ATOM 646 O O . GLU A 1 89 ? 21.781 4.352 -1.401 1 98.81 89 GLU A O 1
ATOM 651 N N . GLN A 1 90 ? 21.828 5.941 -2.977 1 98.81 90 GLN A N 1
ATOM 652 C CA . GLN A 1 90 ? 20.953 6.852 -2.242 1 98.81 90 GLN A CA 1
ATOM 653 C C . GLN A 1 90 ? 19.531 6.32 -2.189 1 98.81 90 GLN A C 1
ATOM 655 O O . GLN A 1 90 ? 18.891 6.332 -1.133 1 98.81 90 GLN A O 1
ATOM 660 N N . VAL A 1 91 ? 19.078 5.828 -3.283 1 98.88 91 VAL A N 1
ATOM 661 C CA . VAL A 1 91 ? 17.734 5.277 -3.352 1 98.88 91 VAL A CA 1
ATOM 662 C C . VAL A 1 91 ? 17.641 4.039 -2.465 1 98.88 91 VAL A C 1
ATOM 664 O O . VAL A 1 91 ? 16.641 3.844 -1.764 1 98.88 91 VAL A O 1
ATOM 667 N N . GLY A 1 92 ? 18.688 3.213 -2.525 1 98.94 92 GLY A N 1
ATOM 668 C CA . GLY A 1 92 ? 18.703 2.01 -1.71 1 98.94 92 GLY A CA 1
ATOM 669 C C . GLY A 1 92 ? 18.625 2.295 -0.222 1 98.94 92 GLY A C 1
ATOM 670 O O . GLY A 1 92 ? 17.922 1.595 0.514 1 98.94 92 GLY A O 1
ATOM 671 N N . ALA A 1 93 ? 19.328 3.361 0.225 1 98.81 93 ALA A N 1
ATOM 672 C CA . ALA A 1 93 ? 19.297 3.744 1.635 1 98.81 93 ALA A CA 1
ATOM 673 C C . ALA A 1 93 ? 17.891 4.133 2.062 1 98.81 93 ALA A C 1
ATOM 675 O O . ALA A 1 93 ? 17.406 3.691 3.107 1 98.81 93 ALA A O 1
ATOM 676 N N . ALA A 1 94 ? 17.234 4.922 1.264 1 98.81 94 ALA A N 1
ATOM 677 C CA . ALA A 1 94 ? 15.859 5.328 1.55 1 98.81 94 ALA A CA 1
ATOM 678 C C . ALA A 1 94 ? 14.906 4.137 1.491 1 98.81 94 ALA A C 1
ATOM 680 O O . ALA A 1 94 ? 14.008 4.008 2.322 1 98.81 94 ALA A O 1
ATOM 681 N N . ALA A 1 95 ? 15.195 3.258 0.558 1 98.94 95 ALA A N 1
ATOM 682 C CA . ALA A 1 95 ? 14.32 2.111 0.335 1 98.94 95 ALA A CA 1
ATOM 683 C C . ALA A 1 95 ? 14.391 1.134 1.505 1 98.94 95 ALA A C 1
ATOM 685 O O . ALA A 1 95 ? 13.406 0.459 1.817 1 98.94 95 ALA A O 1
ATOM 686 N N . ARG A 1 96 ? 15.492 1.052 2.168 1 98.94 96 ARG A N 1
ATOM 687 C CA . ARG A 1 96 ? 15.609 0.182 3.336 1 98.94 96 ARG A CA 1
ATOM 688 C C . ARG A 1 96 ? 14.688 0.647 4.457 1 98.94 96 ARG A C 1
ATOM 690 O O . ARG A 1 96 ? 14.094 -0.173 5.164 1 98.94 96 ARG A O 1
ATOM 697 N N . VAL A 1 97 ? 14.523 1.943 4.621 1 98.88 97 VAL A N 1
ATOM 698 C CA . VAL A 1 97 ? 13.617 2.504 5.617 1 98.88 97 VAL A CA 1
ATOM 699 C C . VAL A 1 97 ? 12.18 2.182 5.242 1 98.88 97 VAL A C 1
ATOM 701 O O . VAL A 1 97 ? 11.391 1.745 6.086 1 98.88 97 VAL A O 1
ATOM 704 N N . VAL A 1 98 ? 11.836 2.346 3.979 1 98.94 98 VAL A N 1
ATOM 705 C CA . VAL A 1 98 ? 10.508 2.041 3.469 1 98.94 98 VAL A CA 1
ATOM 706 C C . VAL A 1 98 ? 10.203 0.557 3.67 1 98.94 98 VAL A C 1
ATOM 708 O O . VAL A 1 98 ? 9.133 0.198 4.16 1 98.94 98 VAL A O 1
ATOM 711 N N . HIS A 1 99 ? 11.148 -0.303 3.322 1 98.94 99 HIS A N 1
ATOM 712 C CA . HIS A 1 99 ? 11.016 -1.751 3.432 1 98.94 99 HIS A CA 1
ATOM 713 C C . HIS A 1 99 ? 10.719 -2.172 4.867 1 98.94 99 HIS A C 1
ATOM 715 O O . HIS A 1 99 ? 9.734 -2.861 5.125 1 98.94 99 HIS A O 1
ATOM 721 N N . SER A 1 100 ? 11.57 -1.721 5.738 1 98.88 100 SER A N 1
ATOM 722 C CA . SER A 1 100 ? 11.438 -2.125 7.137 1 98.88 100 SER A CA 1
ATOM 723 C C . SER A 1 100 ? 10.125 -1.632 7.73 1 98.88 100 SER A C 1
ATOM 725 O O . SER A 1 100 ? 9.414 -2.389 8.398 1 98.88 100 SER A O 1
ATOM 727 N N . GLY A 1 101 ? 9.789 -0.412 7.48 1 98.94 101 GLY A N 1
ATOM 728 C CA . GLY A 1 101 ? 8.578 0.164 8.031 1 98.94 101 GLY A CA 1
ATOM 729 C C . GLY A 1 101 ? 7.312 -0.441 7.453 1 98.94 101 GLY A C 1
ATOM 730 O O . GLY A 1 101 ? 6.371 -0.746 8.188 1 98.94 101 GLY A O 1
ATOM 731 N N . CYS A 1 102 ? 7.25 -0.596 6.168 1 98.94 102 CYS A N 1
ATOM 732 C CA . CYS A 1 102 ? 6.062 -1.148 5.535 1 98.94 102 CYS A CA 1
ATOM 733 C C . CYS A 1 102 ? 5.906 -2.629 5.859 1 98.94 102 CYS A C 1
ATOM 735 O O . CYS A 1 102 ? 4.785 -3.125 5.992 1 98.94 102 CYS A O 1
ATOM 737 N N . LYS A 1 103 ? 7.012 -3.326 5.934 1 98.81 103 LYS A N 1
ATOM 738 C CA . LYS A 1 103 ? 6.938 -4.719 6.371 1 98.81 103 LYS A CA 1
ATOM 739 C C . LYS A 1 103 ? 6.309 -4.824 7.758 1 98.81 103 LYS A C 1
ATOM 741 O O . LYS A 1 103 ? 5.449 -5.676 7.992 1 98.81 103 LYS A O 1
ATOM 746 N N . ALA A 1 104 ? 6.77 -3.977 8.648 1 98.75 104 ALA A N 1
ATOM 747 C CA . ALA A 1 104 ? 6.195 -3.955 9.992 1 98.75 104 ALA A CA 1
ATOM 748 C C . ALA A 1 104 ? 4.707 -3.637 9.953 1 98.75 104 ALA A C 1
ATOM 750 O O . ALA A 1 104 ? 3.916 -4.234 10.688 1 98.75 104 ALA A O 1
ATOM 751 N N . ALA A 1 105 ? 4.293 -2.711 9.133 1 98.69 105 ALA A N 1
ATOM 752 C CA . ALA A 1 105 ? 2.881 -2.371 8.969 1 98.69 105 ALA A CA 1
ATOM 753 C C . ALA A 1 105 ? 2.074 -3.582 8.508 1 98.69 105 ALA A C 1
ATOM 755 O O . ALA A 1 105 ? 0.983 -3.84 9.023 1 98.69 105 ALA A O 1
ATOM 756 N N . LEU A 1 106 ? 2.611 -4.328 7.543 1 98.62 106 LEU A N 1
ATOM 757 C CA . LEU A 1 106 ? 1.921 -5.52 7.062 1 98.62 106 LEU A CA 1
ATOM 758 C C . LEU A 1 106 ? 1.798 -6.562 8.172 1 98.62 106 LEU A C 1
ATOM 760 O O . LEU A 1 106 ? 0.742 -7.176 8.336 1 98.62 106 LEU A O 1
ATOM 764 N N . GLN A 1 107 ? 2.797 -6.727 8.914 1 97.81 107 GLN A N 1
ATOM 765 C CA . GLN A 1 107 ? 2.768 -7.695 10.008 1 97.81 107 GLN A CA 1
ATOM 766 C C . GLN A 1 107 ? 1.672 -7.355 11.016 1 97.81 107 GLN A C 1
ATOM 768 O O . GLN A 1 107 ? 1.046 -8.25 11.586 1 97.81 107 GLN A O 1
ATOM 773 N N . ASP A 1 108 ? 1.444 -6.109 11.172 1 97.94 108 ASP A N 1
ATOM 774 C CA . ASP A 1 108 ? 0.456 -5.664 12.148 1 97.94 108 ASP A CA 1
ATOM 775 C C . ASP A 1 108 ? -0.961 -5.793 11.594 1 97.94 108 ASP A C 1
ATOM 777 O O . ASP A 1 108 ? -1.912 -6.008 12.344 1 97.94 108 ASP A O 1
ATOM 781 N N . HIS A 1 109 ? -1.138 -5.754 10.25 1 98.25 109 HIS A N 1
ATOM 782 C CA . HIS A 1 109 ? -2.484 -5.508 9.742 1 98.25 109 HIS A CA 1
ATOM 783 C C . HIS A 1 109 ? -2.898 -6.578 8.734 1 98.25 109 HIS A C 1
ATOM 785 O O . HIS A 1 109 ? -4.086 -6.867 8.586 1 98.25 109 HIS A O 1
ATOM 791 N N . ILE A 1 110 ? -1.92 -7.082 8.023 1 98.31 110 ILE A N 1
ATOM 792 C CA . ILE A 1 110 ? -2.17 -8.109 7.023 1 98.31 110 ILE A CA 1
ATOM 793 C C . ILE A 1 110 ? -1.077 -9.18 7.094 1 98.31 110 ILE A C 1
ATOM 795 O O . ILE A 1 110 ? 0.015 -8.992 6.551 1 98.31 110 ILE A O 1
ATOM 799 N N . ARG A 1 111 ? -1.392 -10.227 7.695 1 97.75 111 ARG A N 1
ATOM 800 C CA . ARG A 1 111 ? -0.443 -11.336 7.668 1 97.75 111 ARG A CA 1
ATOM 801 C C . ARG A 1 111 ? -0.454 -12.031 6.312 1 97.75 111 ARG A C 1
ATOM 803 O O . ARG A 1 111 ? -1.482 -12.57 5.891 1 97.75 111 ARG A O 1
ATOM 810 N N . ILE A 1 112 ? 0.652 -12.023 5.664 1 98.62 112 ILE A N 1
ATOM 811 C CA . ILE A 1 112 ? 0.77 -12.516 4.293 1 98.62 112 ILE A CA 1
ATOM 812 C C . ILE A 1 112 ? 1.573 -13.812 4.277 1 98.62 112 ILE A C 1
ATOM 814 O O . ILE A 1 112 ? 2.588 -13.93 4.969 1 98.62 112 ILE A O 1
ATOM 818 N N . ARG A 1 113 ? 1.146 -14.742 3.498 1 98.25 113 ARG A N 1
ATOM 819 C CA . ARG A 1 113 ? 1.888 -15.977 3.301 1 98.25 113 ARG A CA 1
ATOM 820 C C . ARG A 1 113 ? 1.973 -16.328 1.82 1 98.25 113 ARG A C 1
ATOM 822 O O . ARG A 1 113 ? 1.142 -15.898 1.022 1 98.25 113 ARG A O 1
ATOM 829 N N . PRO A 1 114 ? 2.965 -17.125 1.467 1 98.75 114 PRO A N 1
ATOM 830 C CA . PRO A 1 114 ? 3.01 -17.594 0.078 1 98.75 114 PRO A CA 1
ATOM 831 C C . PRO A 1 114 ? 1.862 -18.531 -0.264 1 98.75 114 PRO A C 1
ATOM 833 O O . PRO A 1 114 ? 1.376 -19.266 0.606 1 98.75 114 PRO A O 1
ATOM 836 N N . VAL A 1 115 ? 1.397 -18.5 -1.521 1 98.75 115 VAL A N 1
ATOM 837 C CA . VAL A 1 115 ? 0.467 -19.5 -2.025 1 98.75 115 VAL A CA 1
ATOM 838 C C . VAL A 1 115 ? 1.141 -20.875 -2.037 1 98.75 115 VAL A C 1
ATOM 840 O O . VAL A 1 115 ? 0.521 -21.891 -1.686 1 98.75 115 VAL A O 1
ATOM 843 N N . ARG A 1 116 ? 2.404 -20.891 -2.457 1 98.75 116 ARG A N 1
ATOM 844 C CA . ARG A 1 116 ? 3.229 -22.094 -2.439 1 98.75 116 ARG A CA 1
ATOM 845 C C . ARG A 1 116 ? 4.508 -21.859 -1.64 1 98.75 116 ARG A C 1
ATOM 847 O O . ARG A 1 116 ? 5.176 -20.844 -1.801 1 98.75 116 ARG A O 1
ATOM 854 N N . ASP A 1 117 ? 4.922 -22.844 -0.843 1 98.38 117 ASP A N 1
ATOM 855 C CA . ASP A 1 117 ? 6.066 -22.703 0.052 1 98.38 117 ASP A CA 1
ATOM 856 C C . ASP A 1 117 ? 7.344 -23.219 -0.604 1 98.38 117 ASP A C 1
ATOM 858 O O . ASP A 1 117 ? 8.445 -22.953 -0.117 1 98.38 117 ASP A O 1
ATOM 862 N N . GLU A 1 118 ? 7.188 -23.922 -1.695 1 98.44 118 GLU A N 1
ATOM 863 C CA . GLU A 1 118 ? 8.367 -24.453 -2.371 1 98.44 118 GLU A CA 1
ATOM 864 C C . GLU A 1 118 ? 9.234 -23.344 -2.934 1 98.44 118 GLU A C 1
ATOM 866 O O . GLU A 1 118 ? 8.758 -22.219 -3.156 1 98.44 118 GLU A O 1
ATOM 871 N N . LYS A 1 119 ? 10.516 -23.641 -3.141 1 98.06 119 LYS A N 1
ATOM 872 C CA . LYS A 1 119 ? 11.422 -22.672 -3.762 1 98.06 119 LYS A CA 1
ATOM 873 C C . LYS A 1 119 ? 11.07 -22.453 -5.23 1 98.06 119 LYS A C 1
ATOM 875 O O . LYS A 1 119 ? 10.75 -23.406 -5.945 1 98.06 119 LYS A O 1
ATOM 880 N N . GLU A 1 120 ? 11.023 -21.219 -5.594 1 98.5 120 GLU A N 1
ATOM 881 C CA . GLU A 1 120 ? 10.883 -20.953 -7.023 1 98.5 120 GLU A CA 1
ATOM 882 C C . GLU A 1 120 ? 11.914 -21.719 -7.836 1 98.5 120 GLU A C 1
ATOM 884 O O . GLU A 1 120 ? 13.07 -21.844 -7.434 1 98.5 120 GLU A O 1
ATOM 889 N N . GLY A 1 121 ? 11.508 -22.297 -8.93 1 98.56 121 GLY A N 1
ATOM 890 C CA . GLY A 1 121 ? 12.336 -23.203 -9.711 1 98.56 121 GLY A CA 1
ATOM 891 C C . GLY A 1 121 ? 12 -24.672 -9.469 1 98.56 121 GLY A C 1
ATOM 892 O O . GLY A 1 121 ? 12.375 -25.531 -10.266 1 98.56 121 GLY A O 1
ATOM 893 N N . ALA A 1 122 ? 11.328 -24.969 -8.375 1 98.69 122 ALA A N 1
ATOM 894 C CA . ALA A 1 122 ? 10.945 -26.344 -8.055 1 98.69 122 ALA A CA 1
ATOM 895 C C . ALA A 1 122 ? 9.812 -26.828 -8.953 1 98.69 122 ALA A C 1
ATOM 897 O O . ALA A 1 122 ? 9.016 -26.031 -9.445 1 98.69 122 ALA A O 1
ATOM 898 N N . ARG A 1 123 ? 9.781 -28.156 -9.164 1 98.62 123 ARG A N 1
ATOM 899 C CA . ARG A 1 123 ? 8.633 -28.781 -9.812 1 98.62 123 ARG A CA 1
ATOM 900 C C . ARG A 1 123 ? 7.488 -28.984 -8.828 1 98.62 123 ARG A C 1
ATOM 902 O O . ARG A 1 123 ? 7.688 -29.516 -7.734 1 98.62 123 ARG A O 1
ATOM 909 N N . ILE A 1 124 ? 6.305 -28.484 -9.227 1 98.62 124 ILE A N 1
ATOM 910 C CA . ILE A 1 124 ? 5.16 -28.641 -8.336 1 98.62 124 ILE A CA 1
ATOM 911 C C . ILE A 1 124 ? 3.959 -29.156 -9.117 1 98.62 124 ILE A C 1
ATOM 913 O O . ILE A 1 124 ? 3.967 -29.156 -10.352 1 98.62 124 ILE A O 1
ATOM 917 N N . THR A 1 125 ? 3.018 -29.656 -8.375 1 98.31 125 THR A N 1
ATOM 918 C CA . THR A 1 125 ? 1.745 -30.094 -8.938 1 98.31 125 THR A CA 1
ATOM 919 C C . THR A 1 125 ? 0.594 -29.25 -8.398 1 98.31 125 THR A C 1
ATOM 921 O O . THR A 1 125 ? 0.519 -28.984 -7.199 1 98.31 125 THR A O 1
ATOM 924 N N . VAL A 1 126 ? -0.235 -28.797 -9.266 1 98.25 126 VAL A N 1
ATOM 925 C CA . VAL A 1 126 ? -1.443 -28.062 -8.906 1 98.25 126 VAL A CA 1
ATOM 926 C C . VAL A 1 126 ? -2.648 -29 -8.938 1 98.25 126 VAL A C 1
ATOM 928 O O . VAL A 1 126 ? -3.02 -29.516 -10 1 98.25 126 VAL A O 1
ATOM 931 N N . ALA A 1 127 ? -3.229 -29.203 -7.816 1 97.5 127 ALA A N 1
ATOM 932 C CA . ALA A 1 127 ? -4.309 -30.172 -7.656 1 97.5 127 ALA A CA 1
ATOM 933 C C . ALA A 1 127 ? -5.598 -29.672 -8.297 1 97.5 127 ALA A C 1
ATOM 935 O O . ALA A 1 127 ? -5.758 -28.469 -8.523 1 97.5 127 ALA A O 1
ATOM 936 N N . PRO A 1 128 ? -6.516 -30.641 -8.609 1 97.25 128 PRO A N 1
ATOM 937 C CA . PRO A 1 128 ? -7.844 -30.188 -9.031 1 97.25 128 PRO A CA 1
ATOM 938 C C . PRO A 1 128 ? -8.516 -29.297 -7.984 1 97.25 128 PRO A C 1
ATOM 940 O O . PRO A 1 128 ? -8.273 -29.453 -6.785 1 97.25 128 PRO A O 1
ATOM 943 N N . GLY A 1 129 ? -9.328 -28.359 -8.469 1 94.88 129 GLY A N 1
ATOM 944 C CA . GLY A 1 129 ? -10.086 -27.531 -7.543 1 94.88 129 GLY A CA 1
ATOM 945 C C . GLY A 1 129 ? -9.305 -26.328 -7.047 1 94.88 129 GLY A C 1
ATOM 946 O O . GLY A 1 129 ? -9.727 -25.656 -6.105 1 94.88 129 GLY A O 1
ATOM 947 N N . TYR A 1 130 ? -8.109 -26.156 -7.633 1 94.44 130 TYR A N 1
ATOM 948 C CA . TYR A 1 130 ? -7.328 -24.984 -7.223 1 94.44 130 TYR A CA 1
ATOM 949 C C . TYR A 1 130 ? -8.094 -23.703 -7.484 1 94.44 130 TYR A C 1
ATOM 951 O O . TYR A 1 130 ? -8.852 -23.609 -8.453 1 94.44 130 TYR A O 1
ATOM 959 N N . ALA A 1 131 ? -7.953 -22.766 -6.559 1 92.5 131 ALA A N 1
ATOM 960 C CA . ALA A 1 131 ? -8.602 -21.453 -6.727 1 92.5 131 ALA A CA 1
ATOM 961 C C . ALA A 1 131 ? -7.988 -20.688 -7.898 1 92.5 131 ALA A C 1
ATOM 963 O O . ALA A 1 131 ? -6.77 -20.547 -7.984 1 92.5 131 ALA A O 1
ATOM 964 N N . ALA A 1 132 ? -8.836 -20.156 -8.75 1 91.12 132 ALA A N 1
ATOM 965 C CA . ALA A 1 132 ? -8.406 -19.531 -9.992 1 91.12 132 ALA A CA 1
ATOM 966 C C . ALA A 1 132 ? -7.539 -18.297 -9.711 1 91.12 132 ALA A C 1
ATOM 968 O O . ALA A 1 132 ? -6.652 -17.953 -10.5 1 91.12 132 ALA A O 1
ATOM 969 N N . ASP A 1 133 ? -7.762 -17.656 -8.547 1 94.62 133 ASP A N 1
ATOM 970 C CA . ASP A 1 133 ? -6.984 -16.453 -8.266 1 94.62 133 ASP A CA 1
ATOM 971 C C . ASP A 1 133 ? -5.691 -16.797 -7.527 1 94.62 133 ASP A C 1
ATOM 973 O O . ASP A 1 133 ? -4.832 -15.938 -7.328 1 94.62 133 ASP A O 1
ATOM 977 N N . GLU A 1 134 ? -5.535 -18.062 -7.199 1 96.81 134 GLU A N 1
ATOM 978 C CA . GLU A 1 134 ? -4.328 -18.438 -6.473 1 96.81 134 GLU A CA 1
ATOM 979 C C . GLU A 1 134 ? -3.264 -18.984 -7.422 1 96.81 134 GLU A C 1
ATOM 981 O O . GLU A 1 134 ? -2.09 -19.078 -7.055 1 96.81 134 GLU A O 1
ATOM 986 N N . TYR A 1 135 ? -3.711 -19.375 -8.609 1 98 135 TYR A N 1
ATOM 987 C CA . TYR A 1 135 ? -2.75 -19.953 -9.539 1 98 135 TYR A CA 1
ATOM 988 C C . TYR A 1 135 ? -2.887 -19.328 -10.922 1 98 135 TYR A C 1
ATOM 990 O O . TYR A 1 135 ? -4 -19.094 -11.391 1 98 135 TYR A O 1
ATOM 998 N N . ARG A 1 136 ? -1.828 -19.047 -11.516 1 98.06 136 ARG A N 1
ATOM 999 C CA . ARG A 1 136 ? -1.722 -18.719 -12.93 1 98.06 136 ARG A CA 1
ATOM 1000 C C . ARG A 1 136 ? -0.853 -19.719 -13.672 1 98.06 136 ARG A C 1
ATOM 1002 O O . ARG A 1 136 ? 0.357 -19.797 -13.453 1 98.06 136 ARG A O 1
ATOM 1009 N N . LEU A 1 137 ? -1.462 -20.531 -14.5 1 98.12 137 LEU A N 1
ATOM 1010 C CA . LEU A 1 137 ? -0.755 -21.531 -15.281 1 98.12 137 LEU A CA 1
ATOM 1011 C C . LEU A 1 137 ? -0.242 -20.953 -16.594 1 98.12 137 LEU A C 1
ATOM 1013 O O . LEU A 1 137 ? -0.996 -20.297 -17.328 1 98.12 137 LEU A O 1
ATOM 1017 N N . ILE A 1 138 ? 1.012 -21.062 -16.797 1 98.12 138 ILE A N 1
ATOM 1018 C CA . ILE A 1 138 ? 1.665 -20.484 -17.969 1 98.12 138 ILE A CA 1
ATOM 1019 C C . ILE A 1 138 ? 2.021 -21.609 -18.953 1 98.12 138 ILE A C 1
ATOM 1021 O O . ILE A 1 138 ? 2.561 -22.641 -18.562 1 98.12 138 ILE A O 1
ATOM 1025 N N . GLY A 1 139 ? 1.737 -21.406 -20.266 1 96.62 139 GLY A N 1
ATOM 1026 C CA . GLY A 1 139 ? 1.98 -22.406 -21.297 1 96.62 139 GLY A CA 1
ATOM 1027 C C . GLY A 1 139 ? 0.71 -23.062 -21.797 1 96.62 139 GLY A C 1
ATOM 1028 O O . GLY A 1 139 ? -0.391 -22.562 -21.547 1 96.62 139 GLY A O 1
ATOM 1029 N N . LYS A 1 140 ? 0.832 -24.125 -22.656 1 93.19 140 LYS A N 1
ATOM 1030 C CA . LYS A 1 140 ? -0.318 -24.828 -23.219 1 93.19 140 LYS A CA 1
ATOM 1031 C C . LYS A 1 140 ? -1.009 -25.688 -22.156 1 93.19 140 LYS A C 1
ATOM 1033 O O . LYS A 1 140 ? -0.406 -26.609 -21.609 1 93.19 140 LYS A O 1
ATOM 1038 N N . ILE A 1 141 ? -2.143 -25.312 -21.859 1 93.19 141 ILE A N 1
ATOM 1039 C CA . ILE A 1 141 ? -2.941 -26.078 -20.906 1 93.19 141 ILE A CA 1
ATOM 1040 C C . ILE A 1 141 ? -3.742 -27.141 -21.641 1 93.19 141 ILE A C 1
ATOM 1042 O O . ILE A 1 141 ? -4.621 -26.828 -22.453 1 93.19 141 ILE A O 1
ATOM 1046 N N . SER A 1 142 ? -3.336 -28.375 -21.516 1 91.5 142 SER A N 1
ATOM 1047 C CA . SER A 1 142 ? -4.047 -29.484 -22.141 1 91.5 142 SER A CA 1
ATOM 1048 C C . SER A 1 142 ? -4.562 -30.469 -21.094 1 91.5 142 SER A C 1
ATOM 1050 O O . SER A 1 142 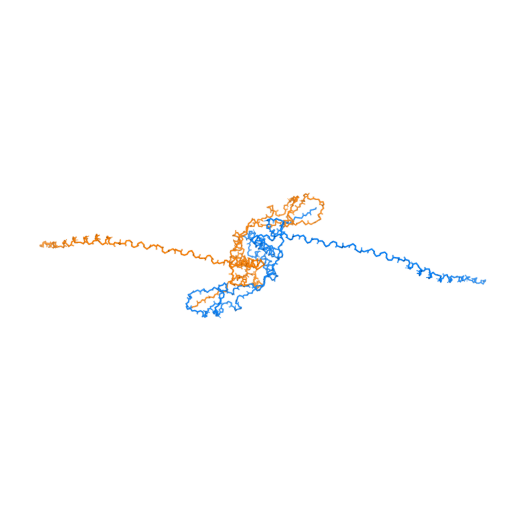? -3.867 -30.766 -20.109 1 91.5 142 SER A O 1
ATOM 1052 N N . GLY A 1 143 ? -5.848 -30.969 -21.281 1 93.25 143 GLY A N 1
ATOM 1053 C CA . GLY A 1 143 ? -6.43 -31.938 -20.375 1 93.25 143 GLY A CA 1
ATOM 1054 C C . GLY A 1 143 ? -6.984 -31.312 -19.109 1 93.25 143 GLY A C 1
ATOM 1055 O O . GLY A 1 143 ? -7.301 -30.125 -19.078 1 93.25 143 GLY A O 1
ATOM 1056 N N . GLU A 1 144 ? -7.305 -32.25 -18.047 1 95.31 144 GLU A N 1
ATOM 1057 C CA . GLU A 1 144 ? -7.863 -31.828 -16.766 1 95.31 144 GLU A CA 1
ATOM 1058 C C . GLU A 1 144 ? -6.82 -31.922 -15.648 1 95.31 144 GLU A C 1
ATOM 1060 O O . GLU A 1 144 ? -5.883 -32.719 -15.734 1 95.31 144 GLU A O 1
ATOM 1065 N N . PRO A 1 145 ? -6.949 -31.125 -14.648 1 95.06 145 PRO A N 1
ATOM 1066 C CA . PRO A 1 145 ? -6.039 -31.266 -13.516 1 95.06 145 PRO A CA 1
ATOM 1067 C C . PRO A 1 145 ? -6.02 -32.688 -12.945 1 95.06 145 PRO A C 1
ATOM 1069 O O . PRO A 1 145 ? -6.949 -33.469 -13.18 1 95.06 145 PRO A O 1
ATOM 1072 N N . PRO A 1 146 ? -4.961 -32.938 -12.234 1 97.44 146 PRO A N 1
ATOM 1073 C CA . PRO A 1 146 ? -3.861 -32.094 -11.75 1 97.44 146 PRO A CA 1
ATOM 1074 C C . PRO A 1 146 ? -2.891 -31.688 -12.859 1 97.44 146 PRO A C 1
ATOM 1076 O O . PRO A 1 146 ? -2.76 -32.406 -13.859 1 97.44 146 PRO A O 1
ATOM 1079 N N . PHE A 1 147 ? -2.215 -30.5 -12.711 1 97.69 147 PHE A N 1
ATOM 1080 C CA . PHE A 1 147 ? -1.185 -30 -13.617 1 97.69 147 PHE A CA 1
ATOM 1081 C C . PHE A 1 147 ? 0.175 -29.969 -12.93 1 97.69 147 PHE A C 1
ATOM 1083 O O . PHE A 1 147 ? 0.269 -29.672 -11.742 1 97.69 147 PHE A O 1
ATOM 1090 N N . SER A 1 148 ? 1.162 -30.312 -13.648 1 97.25 148 SER A N 1
ATOM 1091 C CA . SER A 1 148 ? 2.52 -30.234 -13.109 1 97.25 148 SER A CA 1
ATOM 1092 C C . SER A 1 148 ? 3.383 -29.281 -13.93 1 97.25 148 SER A C 1
ATOM 1094 O O . SER A 1 148 ? 3.258 -29.219 -15.156 1 97.25 148 SER A O 1
ATOM 1096 N N . GLY A 1 149 ? 4.258 -28.562 -13.203 1 98.19 149 GLY A N 1
ATOM 1097 C CA . GLY A 1 149 ? 5.145 -27.609 -13.852 1 98.19 149 GLY A CA 1
ATOM 1098 C C . GLY A 1 149 ? 6.164 -27 -12.898 1 98.19 149 GLY A C 1
ATOM 1099 O O . GLY A 1 149 ? 6.348 -27.5 -11.781 1 98.19 149 GLY A O 1
ATOM 1100 N N . THR A 1 150 ? 6.918 -26.031 -13.422 1 98.81 150 THR A N 1
ATOM 1101 C CA . THR A 1 150 ? 7.941 -25.344 -12.641 1 98.81 150 THR A CA 1
ATOM 1102 C C . THR A 1 150 ? 7.363 -24.094 -11.969 1 98.81 150 THR A C 1
ATOM 1104 O O . THR A 1 150 ? 6.691 -23.297 -12.609 1 98.81 150 THR A O 1
ATOM 1107 N N . LEU A 1 151 ? 7.602 -24.016 -10.664 1 98.88 151 LEU A N 1
ATOM 1108 C CA . LEU A 1 151 ? 7.16 -22.844 -9.93 1 98.88 151 LEU A CA 1
ATOM 1109 C C . LEU A 1 151 ? 8.008 -21.625 -10.289 1 98.88 151 LEU A C 1
ATOM 1111 O O . LEU A 1 151 ? 9.195 -21.578 -9.969 1 98.88 151 LEU A O 1
ATOM 1115 N N . ILE A 1 152 ? 7.387 -20.578 -10.914 1 98.88 152 ILE A N 1
ATOM 1116 C CA . ILE A 1 152 ? 8.086 -19.375 -11.359 1 98.88 152 ILE A CA 1
ATOM 1117 C C . ILE A 1 152 ? 7.996 -18.312 -10.281 1 98.88 152 ILE A C 1
ATOM 1119 O O . ILE A 1 152 ? 8.992 -17.641 -9.969 1 98.8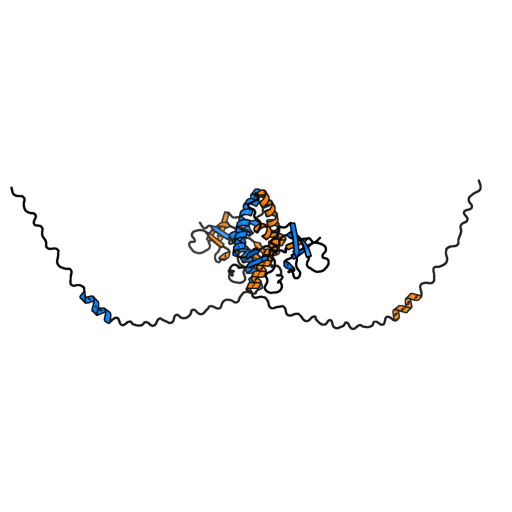8 152 ILE A O 1
ATOM 1123 N N . HIS A 1 153 ? 6.836 -18.109 -9.719 1 98.88 153 HIS A N 1
ATOM 1124 C CA . HIS A 1 153 ? 6.559 -17.188 -8.617 1 98.88 153 HIS A CA 1
ATOM 1125 C C . HIS A 1 153 ? 5.727 -17.875 -7.531 1 98.88 153 HIS A C 1
ATOM 1127 O O . HIS A 1 153 ? 4.75 -18.562 -7.836 1 98.88 153 HIS A O 1
ATOM 1133 N N . ARG A 1 154 ? 6.043 -17.688 -6.332 1 98.81 154 ARG A N 1
ATOM 1134 C CA . ARG A 1 154 ? 5.426 -18.422 -5.234 1 98.81 154 ARG A CA 1
ATOM 1135 C C . ARG A 1 154 ? 4.043 -17.859 -4.914 1 98.81 154 ARG A C 1
ATOM 1137 O O . ARG A 1 154 ? 3.244 -18.516 -4.242 1 98.81 154 ARG A O 1
ATOM 1144 N N . GLY A 1 155 ? 3.744 -16.641 -5.316 1 98.94 155 GLY A N 1
ATOM 1145 C CA . GLY A 1 155 ? 2.467 -16.016 -5.035 1 98.94 155 GLY A CA 1
ATOM 1146 C C . GLY A 1 155 ? 2.338 -15.547 -3.598 1 98.94 155 GLY A C 1
ATOM 1147 O O . GLY A 1 155 ? 3.193 -15.844 -2.762 1 98.94 155 GLY A O 1
ATOM 1148 N N . TRP A 1 156 ? 1.234 -14.742 -3.348 1 98.88 156 TRP A N 1
ATOM 1149 C CA . TRP A 1 156 ? 0.971 -14.203 -2.018 1 98.88 156 TRP A CA 1
ATOM 1150 C C . TRP A 1 156 ? -0.525 -14.195 -1.722 1 98.88 156 TRP A C 1
ATOM 1152 O O . TRP A 1 156 ? -1.334 -13.867 -2.592 1 98.88 156 TRP A O 1
ATOM 1162 N N . LYS A 1 157 ? -0.867 -14.555 -0.5 1 98.12 157 LYS A N 1
ATOM 1163 C CA . LYS A 1 157 ? -2.256 -14.469 -0.062 1 98.12 157 LYS A CA 1
ATOM 1164 C C . LYS A 1 157 ? -2.348 -14.016 1.394 1 98.12 157 LYS A C 1
ATOM 1166 O O . LYS A 1 157 ? -1.425 -14.25 2.178 1 98.12 157 LYS A O 1
ATOM 1171 N N . PRO A 1 158 ? -3.41 -13.312 1.742 1 97.44 158 PRO A N 1
ATOM 1172 C CA . PRO A 1 158 ? -3.584 -12.93 3.146 1 97.44 158 PRO A CA 1
ATOM 1173 C C . PRO A 1 158 ? -4.031 -14.102 4.023 1 97.44 158 PRO A C 1
ATOM 1175 O O . PRO A 1 158 ? -4.867 -14.906 3.604 1 97.44 158 PRO A O 1
ATOM 1178 N N . GLU A 1 159 ? -3.428 -14.234 5.117 1 95.94 159 GLU A N 1
ATOM 1179 C CA . GLU A 1 159 ? -3.877 -15.18 6.137 1 95.94 159 GLU A CA 1
ATOM 1180 C C . GLU A 1 159 ? -4.879 -14.531 7.086 1 95.94 159 GLU A C 1
ATOM 1182 O O . GLU A 1 159 ? -5.867 -15.164 7.473 1 95.94 159 GLU A O 1
ATOM 1187 N N . SER A 1 160 ? -4.586 -13.359 7.426 1 95.81 160 SER A N 1
ATOM 1188 C CA . SER A 1 160 ? -5.484 -12.57 8.258 1 95.81 160 SER A CA 1
ATOM 1189 C C . SER A 1 160 ? -5.332 -11.078 7.984 1 95.81 160 SER A C 1
ATOM 1191 O O . SER A 1 160 ? -4.273 -10.625 7.547 1 95.81 160 SER A O 1
ATOM 1193 N N . VAL A 1 161 ? -6.434 -10.367 8.172 1 97.06 161 VAL A N 1
ATOM 1194 C CA . VAL A 1 161 ? -6.469 -8.922 7.988 1 97.06 161 VAL A CA 1
ATOM 1195 C C . VAL A 1 161 ? -7.082 -8.258 9.219 1 97.06 161 VAL A C 1
ATOM 1197 O O . VAL A 1 161 ? -8.148 -8.672 9.688 1 97.06 161 VAL A O 1
ATOM 1200 N N . LYS A 1 162 ? -6.398 -7.375 9.781 1 95.75 162 LYS A N 1
ATOM 1201 C CA . LYS A 1 162 ? -6.855 -6.477 10.836 1 95.75 162 LYS A CA 1
ATOM 1202 C C . LYS A 1 162 ? -6.656 -5.016 10.438 1 95.75 162 LYS A C 1
ATOM 1204 O O . LYS A 1 162 ? -5.559 -4.473 10.578 1 95.75 162 LYS A O 1
ATOM 1209 N N . LEU A 1 163 ? -7.742 -4.426 10.055 1 95 163 LEU A N 1
ATOM 1210 C CA . LEU A 1 163 ? -7.629 -3.068 9.531 1 95 163 LEU A CA 1
ATOM 1211 C C . LEU A 1 163 ? -7.578 -2.051 10.672 1 95 163 LEU A C 1
ATOM 1213 O O . LEU A 1 163 ? -8.172 -2.27 11.727 1 95 163 LEU A O 1
ATOM 1217 N N . PRO A 1 164 ? -6.824 -0.976 10.406 1 90.75 164 PRO A N 1
ATOM 1218 C CA . PRO A 1 164 ? -6.879 0.094 11.406 1 90.75 164 PRO A CA 1
ATOM 1219 C C . PRO A 1 164 ? -8.266 0.726 11.523 1 90.75 164 PRO A C 1
ATOM 1221 O O . PRO A 1 164 ? -9.062 0.645 10.586 1 90.75 164 PRO A O 1
ATOM 1224 N N . ARG A 1 165 ? -8.531 1.265 12.633 1 83.81 165 ARG A N 1
ATOM 1225 C CA . ARG A 1 165 ? -9.766 2.025 12.805 1 83.81 165 ARG A CA 1
ATOM 1226 C C . ARG A 1 165 ? -9.766 3.268 11.922 1 83.81 165 ARG A C 1
ATOM 1228 O O . ARG A 1 165 ? -8.781 4.004 11.875 1 83.81 165 ARG A O 1
ATOM 1235 N N . VAL A 1 166 ? -10.797 3.256 11.094 1 81.81 166 VAL A N 1
ATOM 1236 C CA . VAL A 1 166 ? -10.906 4.426 10.227 1 81.81 166 VAL A CA 1
ATOM 1237 C C . VAL A 1 166 ? -11.422 5.617 11.031 1 81.81 166 VAL A C 1
ATOM 1239 O O . VAL A 1 166 ? -12.453 5.523 11.703 1 81.81 166 VAL A O 1
ATOM 1242 N N . LEU A 1 167 ? -10.555 6.543 11.102 1 66.62 167 LEU A N 1
ATOM 1243 C CA . LEU A 1 167 ? -11.039 7.793 11.68 1 66.62 167 LEU A CA 1
ATOM 1244 C C . LEU A 1 167 ? -11.828 8.594 10.656 1 66.62 167 LEU A C 1
ATOM 1246 O O . LEU A 1 167 ? -11.367 8.805 9.531 1 66.62 167 LEU A O 1
ATOM 1250 N N . HIS A 1 168 ? -13.109 8.531 10.758 1 65.81 168 HIS A N 1
ATOM 1251 C CA . HIS A 1 168 ? -13.898 9.344 9.844 1 65.81 168 HIS A CA 1
ATOM 1252 C C . HIS A 1 168 ? -13.727 10.828 10.133 1 65.81 168 HIS A C 1
ATOM 1254 O O . HIS A 1 168 ? -13.703 11.242 11.297 1 65.81 168 HIS A O 1
ATOM 1260 N N . SER A 1 169 ? -13.227 11.32 9.078 1 61.88 169 SER A N 1
ATOM 1261 C CA . SER A 1 169 ? -13.156 12.773 9.18 1 61.88 169 SER A CA 1
ATOM 1262 C C . SER A 1 169 ? -14.547 13.398 9.094 1 61.88 169 SER A C 1
ATOM 1264 O O . SER A 1 169 ? -15.469 12.805 8.531 1 61.88 169 SER A O 1
ATOM 1266 N N . GLY A 1 170 ? -14.914 14.203 9.93 1 60.72 170 GLY A N 1
ATOM 1267 C CA . GLY A 1 170 ? -16.188 14.914 9.844 1 60.72 170 GLY A CA 1
ATOM 1268 C C . GLY A 1 170 ? -16.688 15.07 8.422 1 60.72 170 GLY A C 1
ATOM 1269 O O . GLY A 1 170 ? -15.922 15.422 7.523 1 60.72 170 GLY A O 1
ATOM 1270 N N . GLY A 1 171 ? -17.938 14.57 8.055 1 67 171 GLY A N 1
ATOM 1271 C CA . GLY A 1 171 ? -18.641 14.781 6.797 1 67 171 GLY A CA 1
ATOM 1272 C C . GLY A 1 171 ? -18.281 13.75 5.742 1 67 171 GLY A C 1
ATOM 1273 O O . GLY A 1 171 ? -18.078 12.578 6.055 1 67 171 GLY A O 1
ATOM 1274 N N . ASP A 1 172 ? -18.172 14.211 4.465 1 78.12 172 ASP A N 1
ATOM 1275 C CA . ASP A 1 172 ? -18.016 13.383 3.277 1 78.12 172 ASP A CA 1
ATOM 1276 C C . ASP A 1 172 ? -16.562 13.344 2.814 1 78.12 172 ASP A C 1
ATOM 1278 O O . ASP A 1 172 ? -16.266 12.828 1.736 1 78.12 172 ASP A O 1
ATOM 1282 N N . ARG A 1 173 ? -15.68 13.812 3.715 1 88 173 ARG A N 1
ATOM 1283 C CA . ARG A 1 173 ? -14.289 13.914 3.283 1 88 173 ARG A CA 1
ATOM 1284 C C . ARG A 1 173 ? -13.516 12.648 3.639 1 88 173 ARG A C 1
ATOM 1286 O O . ARG A 1 173 ? -13.695 12.086 4.719 1 88 173 ARG A O 1
ATOM 1293 N N . LEU A 1 174 ? -12.656 12.195 2.768 1 93.62 174 LEU A N 1
ATOM 1294 C CA . LEU A 1 174 ? -11.758 11.078 3.037 1 93.62 174 LEU A CA 1
ATOM 1295 C C . LEU A 1 174 ? -10.672 11.484 4.027 1 93.62 174 LEU A C 1
ATOM 1297 O O . LEU A 1 174 ? -10.32 12.664 4.129 1 93.62 174 LEU A O 1
ATOM 1301 N N . PRO A 1 175 ? -10.148 10.508 4.789 1 94.5 175 PRO A N 1
ATOM 1302 C CA . PRO A 1 175 ? -9.07 10.805 5.73 1 94.5 175 PRO A CA 1
ATOM 1303 C C . PRO A 1 175 ? -7.793 11.273 5.035 1 94.5 175 PRO A C 1
ATOM 1305 O O . PRO A 1 175 ? -7.543 10.898 3.885 1 94.5 175 PRO A O 1
ATOM 1308 N N . THR A 1 176 ? -7.07 12.086 5.789 1 97 176 THR A N 1
ATOM 1309 C CA . THR A 1 176 ? -5.75 12.5 5.328 1 97 176 THR A CA 1
ATOM 1310 C C . THR A 1 176 ? -4.758 11.344 5.422 1 97 176 THR A C 1
ATOM 1312 O O . THR A 1 176 ? -4.855 10.508 6.324 1 97 176 THR A O 1
ATOM 1315 N N . ILE A 1 177 ? -3.885 11.273 4.461 1 98.12 177 ILE A N 1
ATOM 1316 C CA . ILE A 1 177 ? -2.867 10.227 4.469 1 98.12 177 ILE A CA 1
ATOM 1317 C C . ILE A 1 177 ? -1.771 10.578 5.473 1 98.12 177 ILE A C 1
ATOM 1319 O O . ILE A 1 177 ? -1.348 9.734 6.262 1 98.12 177 ILE A O 1
ATOM 1323 N N . ALA A 1 178 ? -1.313 11.766 5.457 1 98.69 178 ALA A N 1
ATOM 1324 C CA . ALA A 1 178 ? -0.325 12.305 6.387 1 98.69 178 ALA A CA 1
ATOM 1325 C C . ALA A 1 178 ? -0.543 13.805 6.609 1 98.69 178 ALA A C 1
ATOM 1327 O O . ALA A 1 178 ? -0.751 14.555 5.652 1 98.69 178 ALA A O 1
ATOM 1328 N N . PRO A 1 179 ? -0.494 14.219 7.82 1 98.56 179 PRO A N 1
ATOM 1329 C CA . PRO A 1 179 ? -0.676 15.648 8.07 1 98.56 179 PRO A CA 1
ATOM 1330 C C . PRO A 1 179 ? 0.535 16.484 7.656 1 98.56 179 PRO A C 1
ATOM 1332 O O . PRO A 1 179 ? 1.666 15.984 7.688 1 98.56 179 PRO A O 1
ATOM 1335 N N . ALA A 1 180 ? 0.232 17.719 7.246 1 98.94 180 ALA A N 1
ATOM 1336 C CA . ALA A 1 180 ? 1.311 18.703 7.223 1 98.94 180 ALA A CA 1
ATOM 1337 C C . ALA A 1 180 ? 1.824 18.984 8.633 1 98.94 180 ALA A C 1
ATOM 1339 O O . ALA A 1 180 ? 1.034 19.156 9.562 1 98.94 180 ALA A O 1
ATOM 1340 N N . GLU A 1 181 ? 3.104 18.953 8.75 1 98.88 181 GLU A N 1
ATOM 1341 C CA . GLU A 1 181 ? 3.715 19.234 10.047 1 98.88 181 GLU A CA 1
ATOM 1342 C C . GLU A 1 181 ? 4.289 20.656 10.094 1 98.88 181 GLU A C 1
ATOM 1344 O O . GLU A 1 181 ? 5.094 21.031 9.242 1 98.88 181 GLU A O 1
ATOM 1349 N N . VAL A 1 182 ? 3.842 21.422 11.086 1 98.81 182 VAL A N 1
ATOM 1350 C CA . VAL A 1 182 ? 4.234 22.828 11.211 1 98.81 182 VAL A CA 1
ATOM 1351 C C . VAL A 1 182 ? 4.859 23.062 12.578 1 98.81 182 VAL A C 1
ATOM 1353 O O . VAL A 1 182 ? 4.211 22.875 13.609 1 98.81 182 VAL A O 1
ATOM 1356 N N . GLU A 1 183 ? 6.09 23.453 12.578 1 98.75 183 GLU A N 1
ATOM 1357 C CA . GLU A 1 183 ? 6.781 23.766 13.828 1 98.75 183 GLU A CA 1
ATOM 1358 C C . GLU A 1 183 ? 6.52 25.219 14.242 1 98.75 183 GLU A C 1
ATOM 1360 O O . GLU A 1 183 ? 6.93 26.141 13.555 1 98.75 183 GLU A O 1
ATOM 1365 N N . LEU A 1 184 ? 5.859 25.266 15.438 1 97.19 184 LEU A N 1
ATOM 1366 C CA . LEU A 1 184 ? 5.543 26.594 15.938 1 97.19 184 LEU A CA 1
ATOM 1367 C C . LEU A 1 184 ? 6.719 27.172 16.719 1 97.19 184 LEU A C 1
ATOM 1369 O O . LEU A 1 184 ? 7.461 26.438 17.375 1 97.19 184 LEU A O 1
ATOM 1373 N N . LYS A 1 185 ? 6.949 28.422 16.531 1 84.5 185 LYS A N 1
ATOM 1374 C CA . LYS A 1 185 ? 7.977 29.125 17.297 1 84.5 185 LYS A CA 1
ATOM 1375 C C . LYS A 1 185 ? 7.391 29.734 18.562 1 84.5 185 LYS A C 1
ATOM 1377 O O . LYS A 1 185 ? 6.223 30.141 18.594 1 84.5 185 LYS A O 1
ATOM 1382 N N . MET B 1 1 ? 18.438 -19.422 -99.938 1 27.86 1 MET B N 1
ATOM 1383 C CA . MET B 1 1 ? 18.266 -19.375 -98.5 1 27.86 1 MET B CA 1
ATOM 1384 C C . MET B 1 1 ? 16.844 -18.953 -98.125 1 27.86 1 MET B C 1
ATOM 1386 O O . MET B 1 1 ? 16.516 -17.766 -98.188 1 27.86 1 MET B O 1
ATOM 1390 N N . VAL B 1 2 ? 15.844 -19.766 -98.5 1 33.56 2 VAL B N 1
ATOM 1391 C CA . VAL B 1 2 ? 14.438 -19.656 -98.875 1 33.56 2 VAL B CA 1
ATOM 1392 C C . VAL B 1 2 ? 13.578 -19.469 -97.625 1 33.56 2 VAL B C 1
ATOM 1394 O O . VAL B 1 2 ? 13.719 -20.219 -96.688 1 33.56 2 VAL B O 1
ATOM 1397 N N . PRO B 1 3 ? 12.969 -18.234 -97.5 1 31.09 3 PRO B N 1
ATOM 1398 C CA . PRO B 1 3 ? 12.258 -17.609 -96.375 1 31.09 3 PRO B CA 1
ATOM 1399 C C . PRO B 1 3 ? 11.109 -18.469 -95.875 1 31.09 3 PRO B C 1
ATOM 1401 O O . PRO B 1 3 ? 10.594 -19.328 -96.562 1 31.09 3 PRO B O 1
ATOM 1404 N N . GLN B 1 4 ? 10.766 -18.391 -94.5 1 30.55 4 GLN B N 1
ATOM 1405 C CA . GLN B 1 4 ? 10.281 -19.062 -93.25 1 30.55 4 GLN B CA 1
ATOM 1406 C C . GLN B 1 4 ? 8.758 -19.062 -93.25 1 30.55 4 GLN B C 1
ATOM 1408 O O . GLN B 1 4 ? 8.141 -18.062 -92.875 1 30.55 4 GLN B O 1
ATOM 1413 N N . THR B 1 5 ? 8.023 -19.562 -94.25 1 29.34 5 THR B N 1
ATOM 1414 C CA . THR B 1 5 ? 6.605 -19.266 -94.438 1 29.34 5 THR B CA 1
ATOM 1415 C C . THR B 1 5 ? 5.793 -19.75 -93.25 1 29.34 5 THR B C 1
ATOM 1417 O O . THR B 1 5 ? 5.746 -20.938 -92.938 1 29.34 5 THR B O 1
ATOM 1420 N N . ALA B 1 6 ? 5.629 -18.859 -92.062 1 29.83 6 ALA B N 1
ATOM 1421 C CA . ALA B 1 6 ? 5.094 -18.969 -90.75 1 29.83 6 ALA B CA 1
ATOM 1422 C C . ALA B 1 6 ? 3.625 -19.391 -90.75 1 29.83 6 ALA B C 1
ATOM 1424 O O . ALA B 1 6 ? 2.787 -18.688 -91.312 1 29.83 6 ALA B O 1
ATOM 1425 N N . ILE B 1 7 ? 3.262 -20.734 -90.812 1 25.98 7 ILE B N 1
ATOM 1426 C CA . ILE B 1 7 ? 1.978 -21.391 -91 1 25.98 7 ILE B CA 1
ATOM 1427 C C . ILE B 1 7 ? 1.038 -21.016 -89.812 1 25.98 7 ILE B C 1
ATOM 1429 O O . ILE B 1 7 ? 1.316 -21.297 -88.688 1 25.98 7 ILE B O 1
ATOM 1433 N N . TYR B 1 8 ? 0.344 -19.781 -89.812 1 29.5 8 TYR B N 1
ATOM 1434 C CA . TYR B 1 8 ? -0.55 -19.016 -88.938 1 29.5 8 TYR B CA 1
ATOM 1435 C C . TYR B 1 8 ? -1.793 -19.828 -88.562 1 29.5 8 TYR B C 1
ATOM 1437 O O . TYR B 1 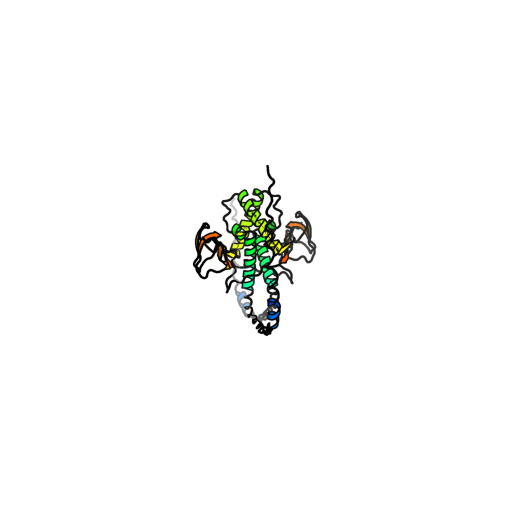8 ? -2.619 -20.125 -89.438 1 29.5 8 TYR B O 1
ATOM 1445 N N . GLN B 1 9 ? -1.731 -20.938 -87.688 1 28.09 9 GLN B N 1
ATOM 1446 C CA . GLN B 1 9 ? -2.828 -21.875 -87.438 1 28.09 9 GLN B CA 1
ATOM 1447 C C . GLN B 1 9 ? -3.982 -21.172 -86.688 1 28.09 9 GLN B C 1
ATOM 1449 O O . GLN B 1 9 ? -3.785 -20.547 -85.688 1 28.09 9 GLN B O 1
ATOM 1454 N N . PRO B 1 10 ? -5.273 -20.734 -87.188 1 28.64 10 PRO B N 1
ATOM 1455 C CA . PRO B 1 10 ? -6.445 -19.891 -86.938 1 28.64 10 PRO B CA 1
ATOM 1456 C C . PRO B 1 10 ? -7.348 -20.406 -85.812 1 28.64 10 PRO B C 1
ATOM 1458 O O . PRO B 1 10 ? -8.328 -19.75 -85.5 1 28.64 10 PRO B O 1
ATOM 1461 N N . GLN B 1 11 ? -7.273 -21.625 -85.188 1 25.59 11 GLN B N 1
ATOM 1462 C CA . GLN B 1 11 ? -8.484 -22.375 -84.875 1 25.59 11 GLN B CA 1
ATOM 1463 C C . GLN B 1 11 ? -9.188 -21.812 -83.625 1 25.59 11 GLN B C 1
ATOM 1465 O O . GLN B 1 11 ? -10.32 -22.203 -83.312 1 25.59 11 GLN B O 1
ATOM 1470 N N . LEU B 1 12 ? -8.68 -21.141 -82.625 1 27.19 12 LEU B N 1
ATOM 1471 C CA . LEU B 1 12 ? -9.031 -21.5 -81.25 1 27.19 12 LEU B CA 1
ATOM 1472 C C . LEU B 1 12 ? -10.297 -20.781 -80.812 1 27.19 12 LEU B C 1
ATOM 1474 O O . LEU B 1 12 ? -10.641 -20.797 -79.625 1 27.19 12 LEU B O 1
ATOM 1478 N N . ILE B 1 13 ? -11.234 -20 -81.5 1 25.34 13 ILE B N 1
ATOM 1479 C CA . ILE B 1 13 ? -11.938 -18.844 -80.938 1 25.34 13 ILE B CA 1
ATOM 1480 C C . ILE B 1 13 ? -13.227 -19.281 -80.25 1 25.34 13 ILE B C 1
ATOM 1482 O O . ILE B 1 13 ? -13.938 -18.469 -79.688 1 25.34 13 ILE B O 1
ATOM 1486 N N . ILE B 1 14 ? -13.812 -20.5 -80.188 1 24.81 14 ILE B N 1
ATOM 1487 C CA . ILE B 1 14 ? -15.258 -20.656 -80.375 1 24.81 14 ILE B CA 1
ATOM 1488 C C . ILE B 1 14 ? -15.961 -20.391 -79.062 1 24.81 14 ILE B C 1
ATOM 1490 O O . ILE B 1 14 ? -16.984 -19.688 -79 1 24.81 14 ILE B O 1
ATOM 1494 N N . GLY B 1 15 ? -15.852 -20.953 -77.75 1 28 15 GLY B N 1
ATOM 1495 C CA . GLY B 1 15 ? -16.875 -21.641 -76.938 1 28 15 GLY B CA 1
ATOM 1496 C C . GLY B 1 15 ? -17.578 -20.75 -75.938 1 28 15 GLY B C 1
ATOM 1497 O O . GLY B 1 15 ? -17.297 -20.828 -74.75 1 28 15 GLY B O 1
ATOM 1498 N N . ALA B 1 16 ? -17.859 -19.438 -76 1 28.67 16 ALA B N 1
ATOM 1499 C CA . ALA B 1 16 ? -18.078 -18.484 -74.875 1 28.67 16 ALA B CA 1
ATOM 1500 C C . ALA B 1 16 ? -19.5 -18.562 -74.375 1 28.67 16 ALA B C 1
ATOM 1502 O O . ALA B 1 16 ? -19.75 -18.25 -73.188 1 28.67 16 ALA B O 1
ATOM 1503 N N . LEU B 1 17 ? -20.578 -18.766 -75.062 1 28.91 17 LEU B N 1
ATOM 1504 C CA . LEU B 1 17 ? -21.812 -18 -74.938 1 28.91 17 LEU B CA 1
ATOM 1505 C C . LEU B 1 17 ? -22.672 -18.547 -73.812 1 28.91 17 LEU B C 1
ATOM 1507 O O . LEU B 1 17 ? -23.438 -17.812 -73.188 1 28.91 17 LEU B O 1
ATOM 1511 N N . ALA B 1 18 ? -22.812 -19.781 -73.375 1 29.67 18 ALA B N 1
ATOM 1512 C CA . ALA B 1 18 ? -24.062 -20.406 -72.938 1 29.67 18 ALA B CA 1
ATOM 1513 C C . ALA B 1 18 ? -24.391 -20.062 -71.5 1 29.67 18 ALA B C 1
ATOM 1515 O O . ALA B 1 18 ? -25.516 -20.25 -71.062 1 29.67 18 ALA B O 1
ATOM 1516 N N . ALA B 1 19 ? -23.594 -19.578 -70.625 1 29.47 19 ALA B N 1
ATOM 1517 C CA . ALA B 1 19 ? -23.75 -19.875 -69.188 1 29.47 19 ALA B CA 1
ATOM 1518 C C . ALA B 1 19 ? -24.766 -18.953 -68.562 1 29.47 19 ALA B C 1
ATOM 1520 O O . ALA B 1 19 ? -25.031 -19.062 -67.312 1 29.47 19 ALA B O 1
ATOM 1521 N N . ALA B 1 20 ? -25.375 -17.969 -69.188 1 30.91 20 ALA B N 1
ATOM 1522 C CA . ALA B 1 20 ? -25.984 -16.875 -68.438 1 30.91 20 ALA B CA 1
ATOM 1523 C C . ALA B 1 20 ? -27.328 -17.281 -67.875 1 30.91 20 ALA B C 1
ATOM 1525 O O . ALA B 1 20 ? -27.766 -16.703 -66.875 1 30.91 20 ALA B O 1
ATOM 1526 N N . VAL B 1 21 ? -28.109 -18.156 -68.5 1 35.03 21 VAL B N 1
ATOM 1527 C CA . VAL B 1 21 ? -29.547 -18.141 -68.25 1 35.03 21 VAL B CA 1
ATOM 1528 C C . VAL B 1 21 ? -29.859 -18.672 -66.875 1 35.03 21 VAL B C 1
ATOM 1530 O O . VAL B 1 21 ? -30.844 -18.266 -66.25 1 35.03 21 VAL B O 1
ATOM 1533 N N . VAL B 1 22 ? -29.141 -19.594 -66.312 1 35 22 VAL B N 1
ATOM 1534 C CA . VAL B 1 22 ? -29.672 -20.422 -65.188 1 35 22 VAL B CA 1
ATOM 1535 C C . VAL B 1 22 ? -29.828 -19.562 -63.938 1 35 22 VAL B C 1
ATOM 1537 O O . VAL B 1 22 ? -30.562 -19.938 -63.031 1 35 22 VAL B O 1
ATOM 1540 N N . ALA B 1 23 ? -29.25 -18.391 -63.844 1 34.5 23 ALA B N 1
ATOM 1541 C CA . ALA B 1 23 ? -29.156 -17.781 -62.531 1 34.5 23 ALA B CA 1
ATOM 1542 C C . ALA B 1 23 ? -30.5 -17.219 -62.062 1 34.5 23 ALA B C 1
ATOM 1544 O O . ALA B 1 23 ? -30.75 -17.109 -60.875 1 34.5 23 ALA B O 1
ATOM 1545 N N . PHE B 1 24 ? -31.344 -16.766 -63 1 38.22 24 PHE B N 1
ATOM 1546 C CA . PHE B 1 24 ? -32.438 -15.906 -62.594 1 38.22 24 PHE B CA 1
ATOM 1547 C C . PHE B 1 24 ? -33.469 -16.688 -61.781 1 38.22 24 PHE B C 1
ATOM 1549 O O . PHE B 1 24 ? -34.094 -16.172 -60.875 1 38.22 24 PHE B O 1
ATOM 1556 N N . LEU B 1 25 ? -33.781 -17.891 -62.188 1 38.69 25 LEU B N 1
ATOM 1557 C CA . LEU B 1 25 ? -35 -18.484 -61.688 1 38.69 25 LEU B CA 1
ATOM 1558 C C . LEU B 1 25 ? -34.906 -18.734 -60.188 1 38.69 25 LEU B C 1
ATOM 1560 O O . LEU B 1 25 ? -35.906 -18.875 -59.5 1 38.69 25 LEU B O 1
ATOM 1564 N N . SER B 1 26 ? -33.781 -19.062 -59.656 1 35.53 26 SER B N 1
ATOM 1565 C CA . SER B 1 26 ? -33.812 -19.641 -58.312 1 35.53 26 SER B CA 1
ATOM 1566 C C . SER B 1 26 ? -34.188 -18.594 -57.281 1 35.53 26 SER B C 1
ATOM 1568 O O . SER B 1 26 ? -34.25 -18.891 -56.094 1 35.53 26 SER B O 1
ATOM 1570 N N . ALA B 1 27 ? -34.125 -17.281 -57.656 1 41 27 ALA B N 1
ATOM 1571 C CA . ALA B 1 27 ? -34.281 -16.312 -56.562 1 41 27 ALA B CA 1
ATOM 1572 C C . ALA B 1 27 ? -35.688 -16.328 -56 1 41 27 ALA B C 1
ATOM 1574 O O . ALA B 1 27 ? -35.938 -15.797 -54.906 1 41 27 ALA B O 1
ATOM 1575 N N . LEU B 1 28 ? -36.656 -16.672 -56.875 1 39.66 28 LEU B N 1
ATOM 1576 C CA . LEU B 1 28 ? -38 -16.391 -56.406 1 39.66 28 LEU B CA 1
ATOM 1577 C C . LEU B 1 28 ? -38.344 -17.266 -55.219 1 39.66 28 LEU B C 1
ATOM 1579 O O . LEU B 1 28 ? -39.25 -16.922 -54.438 1 39.66 28 LEU B O 1
ATOM 1583 N N . LEU B 1 29 ? -37.906 -18.469 -55.25 1 38.06 29 LEU B N 1
ATOM 1584 C CA . LEU B 1 29 ? -38.5 -19.344 -54.219 1 38.06 29 LEU B CA 1
ATOM 1585 C C . LEU B 1 29 ? -38.031 -18.938 -52.844 1 38.06 29 LEU B C 1
ATOM 1587 O O . LEU B 1 29 ? -38.125 -19.75 -51.906 1 38.06 29 LEU B O 1
ATOM 1591 N N . GLN B 1 30 ? -37.188 -17.891 -52.719 1 39.25 30 GLN B N 1
ATOM 1592 C CA . GLN B 1 30 ? -36.781 -17.797 -51.344 1 39.25 30 GLN B CA 1
ATOM 1593 C C . GLN B 1 30 ? -37.938 -17.391 -50.438 1 39.25 30 GLN B C 1
ATOM 1595 O O . GLN B 1 30 ? -38.5 -16.312 -50.594 1 39.25 30 GLN B O 1
ATOM 1600 N N . ARG B 1 31 ? -38.844 -18.375 -50.219 1 39 31 ARG B N 1
ATOM 1601 C CA . ARG B 1 31 ? -39.844 -18.078 -49.219 1 39 31 ARG B CA 1
ATOM 1602 C C . ARG B 1 31 ? -39.188 -17.516 -47.938 1 39 31 ARG B C 1
ATOM 1604 O O . ARG B 1 31 ? -38.25 -18.125 -47.406 1 39 31 ARG B O 1
ATOM 1611 N N . PRO B 1 32 ? -39.188 -16.188 -47.781 1 39.47 32 PRO B N 1
ATOM 1612 C CA . PRO B 1 32 ? -38.656 -15.648 -46.531 1 39.47 32 PRO B CA 1
ATOM 1613 C C . PRO B 1 32 ? -39.312 -16.297 -45.281 1 39.47 32 PRO B C 1
ATOM 1615 O O . 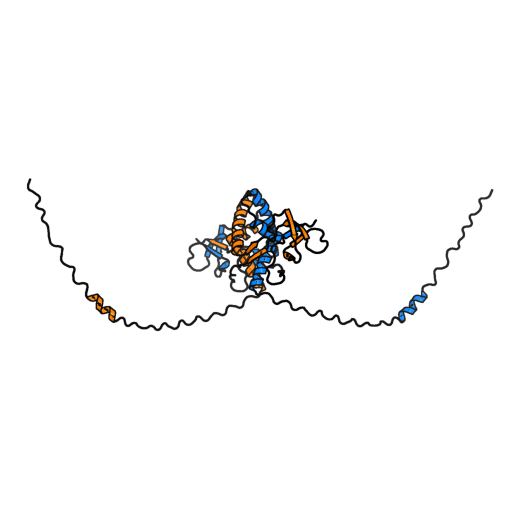PRO B 1 32 ? -40.531 -16.281 -45.156 1 39.47 32 PRO B O 1
ATOM 1618 N N . GLY B 1 33 ? -39.062 -17.625 -45 1 39.28 33 GLY B N 1
ATOM 1619 C CA . GLY B 1 33 ? -39.594 -18.078 -43.719 1 39.28 33 GLY B CA 1
ATOM 1620 C C . GLY B 1 33 ? -39.344 -17.094 -42.594 1 39.28 33 GLY B C 1
ATOM 1621 O O . GLY B 1 33 ? -38.219 -16.672 -42.375 1 39.28 33 GLY B O 1
ATOM 1622 N N . SER B 1 34 ? -40.281 -16.125 -42.406 1 38.41 34 SER B N 1
ATOM 1623 C CA . SER B 1 34 ? -40.281 -15.195 -41.281 1 38.41 34 SER B CA 1
ATOM 1624 C C . SER B 1 34 ? -40 -15.922 -39.969 1 38.41 34 SER B C 1
ATOM 1626 O O . SER B 1 34 ? -40.844 -16.672 -39.469 1 38.41 34 SER B O 1
ATOM 1628 N N . ALA B 1 35 ? -38.906 -16.625 -39.812 1 40.19 35 ALA B N 1
ATOM 1629 C CA . ALA B 1 35 ? -38.625 -17.062 -38.469 1 40.19 35 ALA B CA 1
ATOM 1630 C C . ALA B 1 35 ? -38.875 -15.93 -37.469 1 40.19 35 ALA B C 1
ATOM 1632 O O . ALA B 1 35 ? -38.344 -14.836 -37.625 1 40.19 35 ALA B O 1
ATOM 1633 N N . SER B 1 36 ? -40.125 -15.828 -37 1 43.69 36 SER B N 1
ATOM 1634 C CA . SER B 1 36 ? -40.344 -14.938 -35.875 1 43.69 36 SER B CA 1
ATOM 1635 C C . SER B 1 36 ? -39.25 -15.078 -34.844 1 43.69 36 SER B C 1
ATOM 1637 O O . SER B 1 36 ? -38.844 -16.188 -34.5 1 43.69 36 SER B O 1
ATOM 1639 N N . PRO B 1 37 ? -38.344 -14.125 -34.812 1 46.19 37 PRO B N 1
ATOM 1640 C CA . PRO B 1 37 ? -37.312 -14.25 -33.781 1 46.19 37 PRO B CA 1
ATOM 1641 C C . PRO B 1 37 ? -37.844 -14.75 -32.469 1 46.19 37 PRO B C 1
ATOM 1643 O O . PRO B 1 37 ? -38.969 -14.406 -32.062 1 46.19 37 PRO B O 1
ATOM 1646 N N . ALA B 1 38 ? -37.625 -16 -32.125 1 50.25 38 ALA B N 1
ATOM 1647 C CA . ALA B 1 38 ? -37.938 -16.484 -30.766 1 50.25 38 ALA B CA 1
ATOM 1648 C C . ALA B 1 38 ? -37.719 -15.375 -29.734 1 50.25 38 ALA B C 1
ATOM 1650 O O . ALA B 1 38 ? -36.875 -14.5 -29.906 1 50.25 38 ALA B O 1
ATOM 1651 N N . PRO B 1 39 ? -38.812 -15.031 -29.031 1 44.56 39 PRO B N 1
ATOM 1652 C CA . PRO B 1 39 ? -38.625 -14.008 -28 1 44.56 39 PRO B CA 1
ATOM 1653 C C . PRO B 1 39 ? -37.344 -14.25 -27.172 1 44.56 39 PRO B C 1
ATOM 1655 O O . PRO B 1 39 ? -37.031 -15.398 -26.859 1 44.56 39 PRO B O 1
ATOM 1658 N N . VAL B 1 40 ? -36.312 -13.484 -27.359 1 45.28 40 VAL B N 1
ATOM 1659 C CA . VAL B 1 40 ? -35.156 -13.5 -26.453 1 45.28 40 VAL B CA 1
ATOM 1660 C C . VAL B 1 40 ? -35.656 -13.562 -25 1 45.28 40 VAL B C 1
ATOM 1662 O O . VAL B 1 40 ? -36.469 -12.734 -24.578 1 45.28 40 VAL B O 1
ATOM 1665 N N . VAL B 1 41 ? -36.031 -14.719 -24.438 1 42.62 41 VAL B N 1
ATOM 1666 C CA . VAL B 1 41 ? -36.281 -14.781 -23 1 42.62 41 VAL B CA 1
ATOM 1667 C C . VAL B 1 41 ? -35.281 -13.891 -22.266 1 42.62 41 VAL B C 1
ATOM 1669 O O . VAL B 1 41 ? -34.062 -13.977 -22.5 1 42.62 41 VAL B O 1
ATOM 1672 N N . ALA B 1 42 ? -35.656 -12.68 -21.812 1 41.09 42 ALA B N 1
ATOM 1673 C CA . ALA B 1 42 ? -34.844 -11.852 -20.938 1 41.09 42 ALA B CA 1
ATOM 1674 C C . ALA B 1 42 ? -34.125 -12.703 -19.891 1 41.09 42 ALA B C 1
ATOM 1676 O O . ALA B 1 42 ? -34.719 -13.562 -19.25 1 41.09 42 ALA B O 1
ATOM 1677 N N . GLU B 1 43 ? -32.906 -13.086 -20.078 1 43.56 43 GLU B N 1
ATOM 1678 C CA . GLU B 1 43 ? -32.156 -13.719 -19 1 43.56 43 GLU B CA 1
ATOM 1679 C C . GLU B 1 43 ? -32.562 -13.18 -17.641 1 43.56 43 GLU B C 1
ATOM 1681 O O . GLU B 1 43 ? -32.562 -11.969 -17.406 1 43.56 43 GLU B O 1
ATOM 1686 N N . ALA B 1 44 ? -33.406 -13.75 -16.859 1 43.25 44 ALA B N 1
ATOM 1687 C CA . ALA B 1 44 ? -33.719 -13.375 -15.492 1 43.25 44 ALA B CA 1
ATOM 1688 C C . ALA B 1 44 ? -32.5 -12.922 -14.727 1 43.25 44 ALA B C 1
ATOM 1690 O O . ALA B 1 44 ? -31.453 -13.578 -14.781 1 43.25 44 ALA B O 1
ATOM 1691 N N . ALA B 1 45 ? -32.406 -11.641 -14.359 1 46.38 45 ALA B N 1
ATOM 1692 C CA . ALA B 1 45 ? -31.375 -11.023 -13.531 1 46.38 45 ALA B CA 1
ATOM 1693 C C . ALA B 1 45 ? -31.016 -11.914 -12.336 1 46.38 45 ALA B C 1
ATOM 1695 O O . ALA B 1 45 ? -31.891 -12.242 -11.523 1 46.38 45 ALA B O 1
ATOM 1696 N N . ARG B 1 46 ? -30.078 -12.875 -12.391 1 46.97 46 ARG B N 1
ATOM 1697 C CA . ARG B 1 46 ? -29.641 -13.625 -11.211 1 46.97 46 ARG B CA 1
ATOM 1698 C C . ARG B 1 46 ? -29.516 -12.711 -10 1 46.97 46 ARG B C 1
ATOM 1700 O O . ARG B 1 46 ? -29.109 -11.555 -10.125 1 46.97 46 ARG B O 1
ATOM 1707 N N . PRO B 1 47 ? -30.156 -12.984 -8.883 1 46.69 47 PRO B N 1
ATOM 1708 C CA . PRO B 1 47 ? -30.031 -12.125 -7.707 1 46.69 47 PRO B CA 1
ATOM 1709 C C . PRO B 1 47 ? -28.578 -11.859 -7.324 1 46.69 47 PRO B C 1
ATOM 1711 O O . PRO B 1 47 ? -27.766 -12.789 -7.285 1 46.69 47 PRO B O 1
ATOM 1714 N N . VAL B 1 48 ? -28.125 -10.695 -7.453 1 50.19 48 VAL B N 1
ATOM 1715 C CA . VAL B 1 48 ? -26.828 -10.266 -6.934 1 50.19 48 VAL B CA 1
ATOM 1716 C C . VAL B 1 48 ? -26.688 -10.695 -5.477 1 50.19 48 VAL B C 1
ATOM 1718 O O . VAL B 1 48 ? -27.625 -10.555 -4.688 1 50.19 48 VAL B O 1
ATOM 1721 N N . ALA B 1 49 ? -25.859 -11.766 -5.195 1 55.59 49 ALA B N 1
ATOM 1722 C CA . ALA B 1 49 ? -25.609 -12.18 -3.816 1 55.59 49 ALA B CA 1
ATOM 1723 C C . ALA B 1 49 ? -25.531 -10.969 -2.889 1 55.59 49 ALA B C 1
ATOM 1725 O O . ALA B 1 49 ? -25.141 -9.883 -3.309 1 55.59 49 ALA B O 1
ATOM 1726 N N . PRO B 1 50 ? -26.141 -11.031 -1.78 1 57.53 50 PRO B N 1
ATOM 1727 C CA . PRO B 1 50 ? -26.078 -9.898 -0.857 1 57.53 50 PRO B CA 1
ATOM 1728 C C . PRO B 1 50 ? -24.641 -9.43 -0.607 1 57.53 50 PRO B C 1
ATOM 1730 O O . PRO B 1 50 ? -23.703 -10.234 -0.66 1 57.53 50 PRO B O 1
ATOM 1733 N N . PRO B 1 51 ? -24.516 -8.211 -0.569 1 58.16 51 PRO B N 1
ATOM 1734 C CA . PRO B 1 51 ? -23.172 -7.684 -0.309 1 58.16 51 PRO B CA 1
ATOM 1735 C C . PRO B 1 51 ? -22.578 -8.203 0.996 1 58.16 51 PRO B C 1
ATOM 1737 O O . PRO B 1 51 ? -23.297 -8.367 1.986 1 58.16 51 PRO B O 1
ATOM 1740 N N . PRO B 1 52 ? -21.484 -8.938 0.938 1 62.06 52 PRO B N 1
ATOM 1741 C CA . PRO B 1 52 ? -20.828 -9.383 2.166 1 62.06 52 PRO B CA 1
ATOM 1742 C C . PRO B 1 52 ? -20.859 -8.328 3.27 1 62.06 52 PRO B C 1
ATOM 1744 O O . PRO B 1 52 ? -21.047 -7.141 2.988 1 62.06 52 PRO B O 1
ATOM 1747 N N . PRO B 1 53 ? -20.844 -8.766 4.555 1 70.19 53 PRO B N 1
ATOM 1748 C CA . PRO B 1 53 ? -20.781 -7.789 5.645 1 70.19 53 PRO B CA 1
ATOM 1749 C C . PRO B 1 53 ? -19.719 -6.715 5.418 1 70.19 53 PRO B C 1
ATOM 1751 O O . PRO B 1 53 ? -18.703 -6.977 4.773 1 70.19 53 PRO B O 1
ATOM 1754 N N . ALA B 1 54 ? -20.016 -5.633 5.781 1 69.75 54 ALA B N 1
ATOM 1755 C CA . ALA B 1 54 ? -19.234 -4.418 5.531 1 69.75 54 ALA B CA 1
ATOM 1756 C C . ALA B 1 54 ? -17.766 -4.625 5.867 1 69.75 54 ALA B C 1
ATOM 1758 O O . ALA B 1 54 ? -16.891 -4.199 5.117 1 69.75 54 ALA B O 1
ATOM 1759 N N . ALA B 1 55 ? -17.531 -5.352 6.961 1 75.56 55 ALA B N 1
ATOM 1760 C CA . ALA B 1 55 ? -16.156 -5.57 7.391 1 75.56 55 ALA B CA 1
ATOM 1761 C C . ALA B 1 55 ? -15.406 -6.438 6.383 1 75.56 55 ALA B C 1
ATOM 1763 O O . ALA B 1 55 ? -14.25 -6.156 6.059 1 75.56 55 ALA B O 1
ATOM 1764 N N . LYS B 1 56 ? -16.047 -7.387 5.895 1 83.88 56 LYS B N 1
ATOM 1765 C CA . LYS B 1 56 ? -15.406 -8.281 4.938 1 83.88 56 LYS B CA 1
ATOM 1766 C C . LYS B 1 56 ? -15.156 -7.57 3.607 1 83.88 56 LYS B C 1
ATOM 1768 O O . LYS B 1 56 ? -14.133 -7.801 2.957 1 83.88 56 LYS B O 1
ATOM 1773 N N . GLN B 1 57 ? -16.047 -6.719 3.346 1 87.38 57 GLN B N 1
ATOM 1774 C CA . GLN B 1 57 ? -15.875 -5.965 2.107 1 87.38 57 GLN B CA 1
ATOM 1775 C C . GLN B 1 57 ? -14.68 -5.023 2.195 1 87.38 57 GLN B C 1
ATOM 1777 O O . GLN B 1 57 ? -13.898 -4.906 1.246 1 87.38 57 GLN B O 1
ATOM 1782 N N . ALA B 1 58 ? -14.531 -4.328 3.318 1 89.75 58 ALA B N 1
ATOM 1783 C CA . ALA B 1 58 ? -13.398 -3.42 3.518 1 89.75 58 ALA B CA 1
ATOM 1784 C C . ALA B 1 58 ? -12.07 -4.172 3.453 1 89.75 58 ALA B C 1
ATOM 1786 O O . ALA B 1 58 ? -11.109 -3.695 2.848 1 89.75 58 ALA B O 1
ATOM 1787 N N . GLU B 1 59 ? -12.055 -5.305 4.031 1 94.06 59 GLU B N 1
ATOM 1788 C CA . GLU B 1 59 ? -10.859 -6.137 3.99 1 94.06 59 GLU B CA 1
ATOM 1789 C C . GLU B 1 59 ? -10.508 -6.531 2.559 1 94.06 59 GLU B C 1
ATOM 1791 O O . GLU B 1 59 ? -9.344 -6.445 2.152 1 94.06 59 GLU B O 1
ATOM 1796 N N . ALA B 1 60 ? -11.508 -6.902 1.854 1 93.94 60 ALA B N 1
ATOM 1797 C CA . ALA B 1 60 ? -11.305 -7.309 0.467 1 93.94 60 ALA B CA 1
ATOM 1798 C C . ALA B 1 60 ? -10.789 -6.141 -0.373 1 93.94 60 ALA B C 1
ATOM 1800 O O . ALA B 1 60 ? -9.945 -6.324 -1.252 1 93.94 60 ALA B O 1
ATOM 1801 N N . GLU B 1 61 ? -11.297 -4.992 -0.107 1 93.94 61 GLU B N 1
ATOM 1802 C CA . GLU B 1 61 ? -10.875 -3.803 -0.844 1 93.94 61 GLU B CA 1
ATOM 1803 C C . GLU B 1 61 ? -9.414 -3.471 -0.562 1 93.94 61 GLU B C 1
ATOM 1805 O O . GLU B 1 61 ? -8.656 -3.135 -1.479 1 93.94 61 GLU B O 1
ATOM 1810 N N . VAL B 1 62 ? -9.039 -3.566 0.659 1 96.44 62 VAL B N 1
ATOM 1811 C CA . VAL B 1 62 ? -7.66 -3.273 1.042 1 96.44 62 VAL B CA 1
ATOM 1812 C C . VAL B 1 62 ? -6.719 -4.309 0.43 1 96.44 62 VAL B C 1
ATOM 1814 O O . VAL B 1 62 ? -5.68 -3.961 -0.133 1 96.44 62 VAL B O 1
ATOM 1817 N N . VAL B 1 63 ? -7.098 -5.539 0.469 1 97.12 63 VAL B N 1
ATOM 1818 C CA . VAL B 1 63 ? -6.281 -6.602 -0.108 1 97.12 63 VAL B CA 1
ATOM 1819 C C . VAL B 1 63 ? -6.191 -6.422 -1.621 1 97.12 63 VAL B C 1
ATOM 1821 O O . VAL B 1 63 ? -5.121 -6.594 -2.211 1 97.12 63 VAL B O 1
ATOM 1824 N N . SER B 1 64 ? -7.293 -6.078 -2.223 1 96.44 64 SER B N 1
ATOM 1825 C CA . SER B 1 64 ? -7.309 -5.848 -3.662 1 96.44 64 SER B CA 1
ATOM 1826 C C . SER B 1 64 ? -6.402 -4.68 -4.043 1 96.44 64 SER B C 1
ATOM 1828 O O . SER B 1 64 ? -5.742 -4.715 -5.082 1 96.44 64 SER B O 1
ATOM 1830 N N . PHE B 1 65 ? -6.371 -3.65 -3.236 1 97.81 65 PHE B N 1
ATOM 1831 C CA . PHE B 1 65 ? -5.477 -2.527 -3.492 1 97.81 65 PHE B CA 1
ATOM 1832 C C . PHE B 1 65 ? -4.02 -2.957 -3.361 1 97.81 65 PHE B C 1
ATOM 1834 O O . PHE B 1 65 ? -3.182 -2.576 -4.18 1 97.81 65 PHE B O 1
ATOM 1841 N N . LEU B 1 66 ? -3.77 -3.754 -2.359 1 98.38 66 LEU B N 1
ATOM 1842 C CA . LEU B 1 66 ? -2.428 -4.297 -2.195 1 98.38 66 LEU B CA 1
ATOM 1843 C C . LEU B 1 66 ? -2.037 -5.156 -3.395 1 98.38 66 LEU B C 1
ATOM 1845 O O . LEU B 1 66 ? -0.882 -5.137 -3.826 1 98.38 66 LEU B O 1
ATOM 1849 N N . ALA B 1 67 ? -2.98 -5.848 -3.963 1 98.19 67 ALA B N 1
ATOM 1850 C CA . ALA B 1 67 ? -2.746 -6.656 -5.156 1 98.19 67 ALA B CA 1
ATOM 1851 C C . ALA B 1 67 ? -2.354 -5.781 -6.344 1 98.19 67 ALA B C 1
ATOM 1853 O O . ALA B 1 67 ? -1.499 -6.16 -7.148 1 98.19 67 ALA B O 1
ATOM 1854 N N . VAL B 1 68 ? -2.984 -4.641 -6.445 1 98.5 68 VAL B N 1
ATOM 1855 C CA . VAL B 1 68 ? -2.666 -3.705 -7.52 1 98.5 68 VAL B CA 1
ATOM 1856 C C . VAL B 1 68 ? -1.228 -3.215 -7.367 1 98.5 68 VAL B C 1
ATOM 1858 O O . VAL B 1 68 ? -0.476 -3.164 -8.344 1 98.5 68 VAL B O 1
ATOM 1861 N N . LEU B 1 69 ? -0.838 -2.879 -6.113 1 98.88 69 LEU B N 1
ATOM 1862 C CA . LEU B 1 69 ? 0.528 -2.443 -5.848 1 98.88 69 LEU B CA 1
ATOM 1863 C C . LEU B 1 69 ? 1.524 -3.555 -6.16 1 98.88 69 LEU B C 1
ATOM 1865 O O . LEU B 1 69 ? 2.615 -3.291 -6.668 1 98.88 69 LEU B O 1
ATOM 1869 N N . GLN B 1 70 ? 1.146 -4.746 -5.906 1 98.81 70 GLN B N 1
ATOM 1870 C CA . GLN B 1 70 ? 1.98 -5.895 -6.242 1 98.81 70 GLN B CA 1
ATOM 1871 C C . GLN B 1 70 ? 2.068 -6.09 -7.754 1 98.81 70 GLN B C 1
ATOM 1873 O O . GLN B 1 70 ? 3.156 -6.301 -8.289 1 98.81 70 GLN B O 1
ATOM 1878 N N . ASP B 1 71 ? 1.012 -6 -8.391 1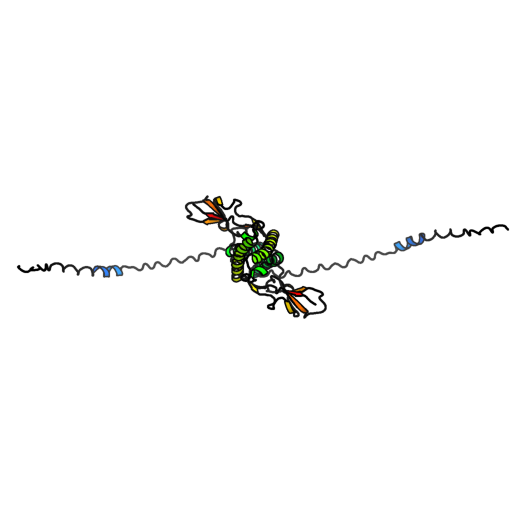 98.44 71 ASP B N 1
ATOM 1879 C CA . ASP B 1 71 ? 0.957 -6.258 -9.828 1 98.44 71 ASP B CA 1
ATOM 1880 C C . ASP B 1 71 ? 1.762 -5.219 -10.602 1 98.44 71 ASP B C 1
ATOM 1882 O O . ASP B 1 71 ? 2.521 -5.566 -11.508 1 98.44 71 ASP B O 1
ATOM 1886 N N . LYS B 1 72 ? 1.673 -3.98 -10.219 1 98.81 72 LYS B N 1
ATOM 1887 C CA . LYS B 1 72 ? 2.297 -2.908 -10.984 1 98.81 72 LYS B CA 1
ATOM 1888 C C . LYS B 1 72 ? 3.707 -2.617 -10.484 1 98.81 72 LYS B C 1
ATOM 1890 O O . LYS B 1 72 ? 4.59 -2.252 -11.266 1 98.81 72 LYS B O 1
ATOM 1895 N N . GLY B 1 73 ? 3.91 -2.898 -9.141 1 98.94 73 GLY B N 1
ATOM 1896 C CA . GLY B 1 73 ? 5.168 -2.428 -8.586 1 98.94 73 GLY B CA 1
ATOM 1897 C C . GLY B 1 73 ? 5.934 -3.506 -7.844 1 98.94 73 GLY B C 1
ATOM 1898 O O . GLY B 1 73 ? 7.02 -3.252 -7.316 1 98.94 73 GLY B O 1
ATOM 1899 N N . ARG B 1 74 ? 5.383 -4.68 -7.738 1 98.88 74 ARG B N 1
ATOM 1900 C CA . ARG B 1 74 ? 6.012 -5.781 -7.02 1 98.88 74 ARG B CA 1
ATOM 1901 C C . ARG B 1 74 ? 6.23 -5.426 -5.551 1 98.88 74 ARG B C 1
ATOM 1903 O O . ARG B 1 74 ? 7.25 -5.793 -4.965 1 98.88 74 ARG B O 1
ATOM 1910 N N . LEU B 1 75 ? 5.309 -4.66 -5.012 1 98.94 75 LEU B N 1
ATOM 1911 C CA . LEU B 1 75 ? 5.504 -4.145 -3.66 1 98.94 75 LEU B CA 1
ATOM 1912 C C . LEU B 1 75 ? 5.605 -5.289 -2.656 1 98.94 75 LEU B C 1
ATOM 1914 O O . LEU B 1 75 ? 6.508 -5.301 -1.812 1 98.94 75 LEU B O 1
ATOM 1918 N N . VAL B 1 76 ? 4.699 -6.246 -2.736 1 98.94 76 VAL B N 1
ATOM 1919 C CA . VAL B 1 76 ? 4.68 -7.324 -1.755 1 98.94 76 VAL B CA 1
ATOM 1920 C C . VAL B 1 76 ? 5.914 -8.203 -1.927 1 98.94 76 VAL B C 1
ATOM 1922 O O . VAL B 1 76 ? 6.523 -8.633 -0.942 1 98.94 76 VAL B O 1
ATOM 1925 N N . ASP B 1 77 ? 6.363 -8.43 -3.193 1 98.88 77 ASP B N 1
ATOM 1926 C CA . ASP B 1 77 ? 7.621 -9.125 -3.426 1 98.88 77 ASP B CA 1
ATOM 1927 C C . ASP B 1 77 ? 8.773 -8.453 -2.682 1 98.88 77 ASP B C 1
ATOM 1929 O O . ASP B 1 77 ? 9.547 -9.117 -1.991 1 98.88 77 ASP B O 1
ATOM 1933 N N . PHE B 1 78 ? 8.836 -7.188 -2.852 1 98.94 78 PHE B N 1
ATOM 1934 C CA . PHE B 1 78 ? 9.914 -6.402 -2.26 1 98.94 78 PHE B CA 1
ATOM 1935 C C . PHE B 1 78 ? 9.859 -6.477 -0.738 1 98.94 78 PHE B C 1
ATOM 1937 O O . PHE B 1 78 ? 10.891 -6.684 -0.087 1 98.94 78 PHE B O 1
ATOM 1944 N N . LEU B 1 79 ? 8.703 -6.371 -0.159 1 98.94 79 LEU B N 1
ATOM 1945 C CA . LEU B 1 79 ? 8.555 -6.289 1.29 1 98.94 79 LEU B CA 1
ATOM 1946 C C . LEU B 1 79 ? 8.766 -7.656 1.935 1 98.94 79 LEU B C 1
ATOM 1948 O O . LEU B 1 79 ? 9.211 -7.746 3.082 1 98.94 79 LEU B O 1
ATOM 1952 N N . MET B 1 80 ? 8.477 -8.688 1.203 1 98.44 80 MET B N 1
ATOM 1953 C CA . MET B 1 80 ? 8.57 -10.023 1.77 1 98.44 80 MET B CA 1
ATOM 1954 C C . MET B 1 80 ? 9.977 -10.602 1.578 1 98.44 80 MET B C 1
ATOM 1956 O O . MET B 1 80 ? 10.336 -11.602 2.205 1 98.44 80 MET B O 1
ATOM 1960 N N . ASP B 1 81 ? 10.75 -9.961 0.747 1 97.88 81 ASP B N 1
ATOM 1961 C CA . ASP B 1 81 ? 12.117 -10.406 0.517 1 97.88 81 ASP B CA 1
ATOM 1962 C C . ASP B 1 81 ? 13.031 -10 1.673 1 97.88 81 ASP B C 1
ATOM 1964 O O . ASP B 1 81 ? 12.844 -8.945 2.275 1 97.88 81 ASP B O 1
ATOM 1968 N N . ASP B 1 82 ? 13.977 -10.852 1.965 1 98.06 82 ASP B N 1
ATOM 1969 C CA . ASP B 1 82 ? 15.047 -10.477 2.887 1 98.06 82 ASP B CA 1
ATOM 1970 C C . ASP B 1 82 ? 16.109 -9.648 2.178 1 98.06 82 ASP B C 1
ATOM 1972 O O . ASP B 1 82 ? 16.969 -10.195 1.473 1 98.06 82 ASP B O 1
ATOM 1976 N N . ILE B 1 83 ? 16.156 -8.359 2.428 1 98.56 83 ILE B N 1
ATOM 1977 C CA . ILE B 1 83 ? 17.047 -7.504 1.646 1 98.56 83 ILE B CA 1
ATOM 1978 C C . ILE B 1 83 ? 18.328 -7.25 2.424 1 98.56 83 ILE B C 1
ATOM 1980 O O . ILE B 1 83 ? 19.188 -6.488 1.979 1 98.56 83 ILE B O 1
ATOM 1984 N N . SER B 1 84 ? 18.547 -7.879 3.572 1 98.12 84 SER B N 1
ATOM 1985 C CA . SER B 1 84 ? 19.75 -7.699 4.367 1 98.12 84 SER B CA 1
ATOM 1986 C C . SER B 1 84 ? 20.984 -8.219 3.631 1 98.12 84 SER B C 1
ATOM 1988 O O . SER B 1 84 ? 22.109 -7.785 3.898 1 98.12 84 SER B O 1
ATOM 1990 N N . ALA B 1 85 ? 20.75 -9.086 2.682 1 97.06 85 ALA B N 1
ATOM 1991 C CA . ALA B 1 85 ? 21.859 -9.734 1.972 1 97.06 85 ALA B CA 1
ATOM 1992 C C . ALA B 1 85 ? 22.344 -8.875 0.809 1 97.06 85 ALA B C 1
ATOM 1994 O O . ALA B 1 85 ? 23.375 -9.156 0.208 1 97.06 85 ALA B O 1
ATOM 1995 N N . TYR B 1 86 ? 21.625 -7.805 0.47 1 98.56 86 TYR B N 1
ATOM 1996 C CA . TYR B 1 86 ? 21.938 -6.98 -0.696 1 98.56 86 TYR B CA 1
ATOM 1997 C C . TYR B 1 86 ? 22.5 -5.629 -0.277 1 98.56 86 TYR B C 1
ATOM 1999 O O . TYR B 1 86 ? 22.141 -5.094 0.771 1 98.56 86 TYR B O 1
ATOM 2007 N N . ASN B 1 87 ? 23.406 -5.125 -1.089 1 98.56 87 ASN B N 1
ATOM 2008 C CA . ASN B 1 87 ? 23.891 -3.775 -0.82 1 98.56 87 ASN B CA 1
ATOM 2009 C C . ASN B 1 87 ? 22.922 -2.717 -1.349 1 98.56 87 ASN B C 1
ATOM 2011 O O . ASN B 1 87 ? 21.938 -3.045 -2.004 1 98.56 87 ASN B O 1
ATOM 2015 N N . ASN B 1 88 ? 23.203 -1.536 -1.032 1 98.81 88 ASN B N 1
ATOM 2016 C CA . ASN B 1 88 ? 22.297 -0.456 -1.381 1 98.81 88 ASN B CA 1
ATOM 2017 C C . ASN B 1 88 ? 22.156 -0.298 -2.893 1 98.81 88 ASN B C 1
ATOM 2019 O O . ASN B 1 88 ? 21.094 0.063 -3.393 1 98.81 88 ASN B O 1
ATOM 2023 N N . GLU B 1 89 ? 23.234 -0.553 -3.602 1 98.81 89 GLU B N 1
ATOM 2024 C CA . GLU B 1 89 ? 23.156 -0.496 -5.059 1 98.81 89 GLU B CA 1
ATOM 2025 C C . GLU B 1 89 ? 22.125 -1.476 -5.598 1 98.81 89 GLU B C 1
ATOM 2027 O O . GLU B 1 89 ? 21.297 -1.11 -6.434 1 98.81 89 GLU B O 1
ATOM 2032 N N . GLN B 1 90 ? 22.125 -2.633 -5.016 1 98.81 90 GLN B N 1
ATOM 2033 C CA . GLN B 1 90 ? 21.203 -3.682 -5.426 1 98.81 90 GLN B CA 1
ATOM 2034 C C . GLN B 1 90 ? 19.781 -3.373 -4.969 1 98.81 90 GLN B C 1
ATOM 2036 O O . GLN B 1 90 ? 18.828 -3.512 -5.742 1 98.81 90 GLN B O 1
ATOM 2041 N N . VAL B 1 91 ? 19.672 -2.926 -3.783 1 98.88 91 VAL B N 1
ATOM 2042 C CA . VAL B 1 91 ? 18.359 -2.58 -3.236 1 98.88 91 VAL B CA 1
ATOM 2043 C C . VAL B 1 91 ? 17.781 -1.395 -4.004 1 98.88 91 VAL B C 1
ATOM 2045 O O . VAL B 1 91 ? 16.594 -1.371 -4.309 1 98.88 91 VAL B O 1
ATOM 2048 N N . GLY B 1 92 ? 18.641 -0.416 -4.285 1 98.94 92 GLY B N 1
ATOM 2049 C CA . GLY B 1 92 ? 18.203 0.754 -5.027 1 98.94 92 GLY B CA 1
ATOM 2050 C C . GLY B 1 92 ? 17.656 0.418 -6.402 1 98.94 92 GLY B C 1
ATOM 2051 O O . GLY B 1 92 ? 16.656 0.987 -6.832 1 98.94 92 GLY B O 1
ATOM 2052 N N . ALA B 1 93 ? 18.312 -0.549 -7.102 1 98.81 93 ALA B N 1
ATOM 2053 C CA . ALA B 1 93 ? 17.859 -0.971 -8.422 1 98.81 93 ALA B CA 1
ATOM 2054 C C . ALA B 1 93 ? 16.453 -1.578 -8.344 1 98.81 93 ALA B C 1
ATOM 2056 O O . ALA B 1 93 ? 15.578 -1.24 -9.148 1 98.81 93 ALA B O 1
ATOM 2057 N N . ALA B 1 94 ? 16.25 -2.426 -7.398 1 98.81 94 ALA B N 1
ATOM 2058 C CA . ALA B 1 94 ? 14.938 -3.041 -7.203 1 98.81 94 ALA B CA 1
ATOM 2059 C C . ALA B 1 94 ? 13.898 -2 -6.789 1 98.81 94 ALA B C 1
ATOM 2061 O O . ALA B 1 94 ? 12.758 -2.033 -7.254 1 98.81 94 ALA B O 1
ATOM 2062 N N . ALA B 1 95 ? 14.359 -1.066 -5.98 1 98.94 95 ALA B N 1
ATOM 2063 C CA . ALA B 1 95 ? 13.461 -0.057 -5.438 1 98.94 95 ALA B CA 1
ATOM 2064 C C . ALA B 1 95 ? 12.969 0.889 -6.531 1 98.94 95 ALA B C 1
ATOM 2066 O O . ALA B 1 95 ? 11.852 1.402 -6.461 1 98.94 95 ALA B O 1
ATOM 2067 N N . ARG B 1 96 ? 13.75 1.123 -7.539 1 98.94 96 ARG B N 1
ATOM 2068 C CA . ARG B 1 96 ? 13.32 1.969 -8.648 1 98.94 96 ARG B CA 1
ATOM 2069 C C . ARG B 1 96 ? 12.156 1.34 -9.398 1 98.94 96 ARG B C 1
ATOM 2071 O O . ARG B 1 96 ? 11.242 2.043 -9.836 1 98.94 96 ARG B O 1
ATOM 2078 N N . VAL B 1 97 ? 12.141 0.026 -9.516 1 98.88 97 VAL B N 1
ATOM 2079 C CA . VAL B 1 97 ? 11.047 -0.692 -10.156 1 98.88 97 VAL B CA 1
ATOM 2080 C C . VAL B 1 97 ? 9.789 -0.581 -9.297 1 98.88 97 VAL B C 1
ATOM 2082 O O . VAL B 1 97 ? 8.703 -0.29 -9.805 1 98.88 97 VAL B O 1
ATOM 2085 N N . VAL B 1 98 ? 9.938 -0.758 -8.008 1 98.94 98 VAL B N 1
ATOM 2086 C CA . VAL B 1 98 ? 8.836 -0.644 -7.066 1 98.94 98 VAL B CA 1
ATOM 2087 C C . VAL B 1 98 ? 8.266 0.771 -7.109 1 98.94 98 VAL B C 1
ATOM 2089 O O . VAL B 1 98 ? 7.047 0.954 -7.184 1 98.94 98 VAL B O 1
ATOM 2092 N N . HIS B 1 99 ? 9.125 1.782 -7.078 1 98.94 99 HIS B N 1
ATOM 2093 C CA . HIS B 1 99 ? 8.742 3.191 -7.094 1 98.94 99 HIS B CA 1
ATOM 2094 C C . HIS B 1 99 ? 7.91 3.523 -8.328 1 98.94 99 HIS B C 1
ATOM 2096 O O . HIS B 1 99 ? 6.805 4.055 -8.203 1 98.94 99 HIS B O 1
ATOM 2102 N N . SER B 1 100 ? 8.469 3.174 -9.453 1 98.88 100 SER B N 1
ATOM 2103 C CA . SER B 1 100 ? 7.805 3.516 -10.711 1 98.88 100 SER B CA 1
ATOM 2104 C C . SER B 1 100 ? 6.453 2.816 -10.82 1 98.88 100 SER B C 1
ATOM 2106 O O . SER B 1 100 ? 5.453 3.441 -11.188 1 98.88 100 SER B O 1
ATOM 2108 N N . GLY B 1 101 ? 6.41 1.569 -10.516 1 98.94 101 GLY B N 1
ATOM 2109 C CA . GLY B 1 101 ? 5.18 0.805 -10.625 1 98.94 101 GLY B CA 1
ATOM 2110 C C . GLY B 1 101 ? 4.117 1.23 -9.625 1 98.94 101 GLY B C 1
ATOM 2111 O O . GLY B 1 101 ? 2.945 1.37 -9.984 1 98.94 101 GLY B O 1
ATOM 2112 N N . CYS B 1 102 ? 4.492 1.413 -8.398 1 98.94 102 CYS B N 1
ATOM 2113 C CA . CYS B 1 102 ? 3.527 1.802 -7.375 1 98.94 102 CYS B CA 1
ATOM 2114 C C . CYS B 1 102 ? 3.051 3.234 -7.59 1 98.94 102 CYS B C 1
ATOM 2116 O O . CYS B 1 102 ? 1.895 3.557 -7.312 1 98.94 102 CYS B O 1
ATOM 2118 N N . LYS B 1 103 ? 3.939 4.09 -8.023 1 98.81 103 LYS B N 1
ATOM 2119 C CA . LYS B 1 103 ? 3.514 5.441 -8.375 1 98.81 103 LYS B CA 1
ATOM 2120 C C . LYS B 1 103 ? 2.438 5.418 -9.461 1 98.81 103 LYS B C 1
ATOM 2122 O O . LYS B 1 103 ? 1.434 6.125 -9.359 1 98.81 103 LYS B O 1
ATOM 2127 N N . ALA B 1 104 ? 2.67 4.613 -10.461 1 98.75 104 ALA B N 1
ATOM 2128 C CA . ALA B 1 104 ? 1.68 4.469 -11.523 1 98.75 104 ALA B CA 1
ATOM 2129 C C . ALA B 1 104 ? 0.359 3.936 -10.977 1 98.75 104 ALA B C 1
ATOM 2131 O O . ALA B 1 104 ? -0.715 4.387 -11.383 1 98.75 104 ALA B O 1
ATOM 2132 N N . ALA B 1 105 ? 0.403 2.984 -10.094 1 98.69 105 ALA B N 1
ATOM 2133 C CA . ALA B 1 105 ? -0.8 2.445 -9.461 1 98.69 105 ALA B CA 1
ATOM 2134 C C . ALA B 1 105 ? -1.568 3.537 -8.727 1 98.69 105 ALA B C 1
ATOM 2136 O O . ALA B 1 105 ? -2.795 3.617 -8.82 1 98.69 105 ALA B O 1
ATOM 2137 N N . LEU B 1 106 ? -0.844 4.379 -7.992 1 98.62 106 LEU B N 1
ATOM 2138 C CA . LEU B 1 106 ? -1.494 5.473 -7.273 1 98.62 106 LEU B CA 1
ATOM 2139 C C . LEU B 1 106 ? -2.145 6.449 -8.242 1 98.62 106 LEU B C 1
ATOM 2141 O O . LEU B 1 106 ? -3.27 6.902 -8.016 1 98.62 106 LEU B O 1
ATOM 2145 N N . GLN B 1 107 ? -1.513 6.738 -9.281 1 97.81 107 GLN B N 1
ATOM 2146 C CA . GLN B 1 107 ? -2.061 7.66 -10.273 1 97.81 107 GLN B CA 1
ATOM 2147 C C . GLN B 1 107 ? -3.371 7.133 -10.844 1 97.81 107 GLN B C 1
ATOM 2149 O O . GLN B 1 107 ? -4.277 7.914 -11.148 1 97.81 107 GLN B O 1
ATOM 2154 N N . ASP B 1 108 ? -3.451 5.863 -10.945 1 97.94 108 ASP B N 1
ATOM 2155 C CA . ASP B 1 108 ? -4.637 5.246 -11.523 1 97.94 108 ASP B CA 1
ATOM 2156 C C . ASP B 1 108 ? -5.777 5.18 -10.508 1 97.94 108 ASP B C 1
ATOM 2158 O O . ASP B 1 108 ? -6.953 5.234 -10.883 1 97.94 108 ASP B O 1
ATOM 2162 N N . HIS B 1 109 ? -5.465 5.164 -9.195 1 98.25 109 HIS B N 1
ATOM 2163 C CA . HIS B 1 109 ? -6.504 4.738 -8.258 1 98.25 109 HIS B CA 1
ATOM 2164 C C . HIS B 1 109 ? -6.699 5.762 -7.145 1 98.25 109 HIS B C 1
ATOM 2166 O O . HIS B 1 109 ? -7.789 5.879 -6.586 1 98.25 109 HIS B O 1
ATOM 2172 N N . ILE B 1 110 ? -5.621 6.422 -6.793 1 98.31 110 ILE B N 1
ATOM 2173 C CA . ILE B 1 110 ? -5.656 7.426 -5.738 1 98.31 110 ILE B CA 1
ATOM 2174 C C . ILE B 1 110 ? -4.828 8.641 -6.148 1 98.31 110 ILE B C 1
ATOM 2176 O O . ILE B 1 110 ? -3.602 8.633 -6.027 1 98.31 110 ILE B O 1
ATOM 2180 N N . ARG B 1 111 ? -5.477 9.617 -6.59 1 97.75 111 ARG B N 1
ATOM 2181 C CA . ARG B 1 111 ? -4.75 10.852 -6.859 1 97.75 111 ARG B CA 1
ATOM 2182 C C . ARG B 1 111 ? -4.398 11.578 -5.566 1 97.75 111 ARG B C 1
ATOM 2184 O O . ARG B 1 111 ? -5.285 11.961 -4.797 1 97.75 111 ARG B O 1
ATOM 2191 N N . ILE B 1 112 ? -3.148 11.766 -5.336 1 98.62 112 ILE B N 1
ATOM 2192 C CA . ILE B 1 112 ? -2.641 12.297 -4.078 1 98.62 112 ILE B CA 1
ATOM 2193 C C . ILE B 1 112 ? -2.082 13.703 -4.305 1 98.62 112 ILE B C 1
ATOM 2195 O O . ILE B 1 112 ? -1.397 13.953 -5.297 1 98.62 112 ILE B O 1
ATOM 2199 N N . ARG B 1 113 ? -2.352 14.578 -3.404 1 98.25 113 ARG B N 1
ATOM 2200 C CA . ARG B 1 113 ? -1.778 15.922 -3.441 1 98.25 113 ARG B CA 1
ATOM 2201 C C . ARG B 1 113 ? -1.24 16.328 -2.072 1 98.25 113 ARG B C 1
ATOM 2203 O O . ARG B 1 113 ? -1.67 15.789 -1.049 1 98.25 113 ARG B O 1
ATOM 2210 N N . PRO B 1 114 ? -0.318 17.25 -2.062 1 98.75 114 PRO B N 1
ATOM 2211 C CA . PRO B 1 114 ? 0.132 17.75 -0.761 1 98.75 114 PRO B CA 1
ATOM 2212 C C . PRO B 1 114 ? -0.954 18.531 -0.019 1 98.75 114 PRO B C 1
ATOM 2214 O O . PRO B 1 114 ? -1.814 19.141 -0.649 1 98.75 114 PRO B O 1
ATOM 2217 N N . VAL B 1 115 ? -0.936 18.453 1.325 1 98.75 115 VAL B N 1
ATOM 2218 C CA . VAL B 1 115 ? -1.771 19.328 2.146 1 98.75 115 VAL B CA 1
ATOM 2219 C C . VAL B 1 115 ? -1.341 20.781 1.963 1 98.75 115 VAL B C 1
ATOM 2221 O O . VAL B 1 115 ? -2.184 21.688 1.877 1 98.75 115 VAL B O 1
ATOM 2224 N N . ARG B 1 116 ? -0.033 21 1.912 1 98.75 116 ARG B N 1
ATOM 2225 C CA . ARG B 1 116 ? 0.547 22.312 1.642 1 98.75 116 ARG B CA 1
ATOM 2226 C C . ARG B 1 116 ? 1.488 22.25 0.443 1 98.75 116 ARG B C 1
ATOM 2228 O O . ARG B 1 116 ? 2.311 21.344 0.333 1 98.75 116 ARG B O 1
ATOM 2235 N N . ASP B 1 117 ? 1.452 23.266 -0.419 1 98.38 117 ASP B N 1
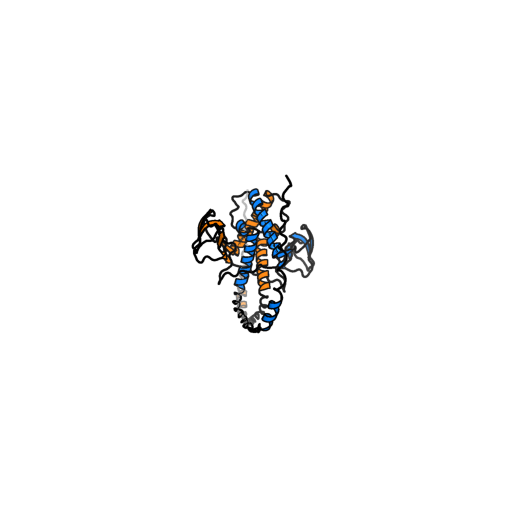ATOM 2236 C CA . ASP B 1 117 ? 2.221 23.281 -1.66 1 98.38 117 ASP B CA 1
ATOM 2237 C C . ASP B 1 117 ? 3.561 23.984 -1.473 1 98.38 117 ASP B C 1
ATOM 2239 O O . ASP B 1 117 ? 4.449 23.875 -2.32 1 98.38 117 ASP B O 1
ATOM 2243 N N . GLU B 1 118 ? 3.695 24.688 -0.372 1 98.44 118 GLU B N 1
ATOM 2244 C CA . GLU B 1 118 ? 4.945 25.406 -0.129 1 98.44 118 GLU B CA 1
ATOM 2245 C C . GLU B 1 118 ? 6.105 24.438 0.068 1 98.44 118 GLU B C 1
ATOM 2247 O O . GLU B 1 118 ? 5.898 23.266 0.415 1 98.44 118 GLU B O 1
ATOM 2252 N N . LYS B 1 119 ? 7.32 24.938 -0.168 1 98.06 119 LYS B N 1
ATOM 2253 C CA . LYS B 1 119 ? 8.516 24.141 0.075 1 98.06 119 LYS B CA 1
ATOM 2254 C C . LYS B 1 119 ? 8.727 23.906 1.568 1 98.06 119 LYS B C 1
ATOM 2256 O O . LYS B 1 119 ? 8.547 24.812 2.375 1 98.06 119 LYS B O 1
ATOM 2261 N N . GLU B 1 120 ? 8.992 22.672 1.888 1 98.5 120 GLU B N 1
ATOM 2262 C CA . GLU B 1 120 ? 9.391 22.422 3.27 1 98.5 120 GLU B CA 1
ATOM 2263 C C . GLU B 1 120 ? 10.516 23.359 3.699 1 98.5 120 GLU B C 1
ATOM 2265 O O . GLU B 1 120 ? 11.438 23.641 2.924 1 98.5 120 GLU B O 1
ATOM 2270 N N . GLY B 1 121 ? 10.422 23.906 4.887 1 98.56 121 GLY B N 1
ATOM 2271 C CA . GLY B 1 121 ? 11.32 24.938 5.355 1 98.56 121 GLY B CA 1
ATOM 2272 C C . GLY B 1 121 ? 10.711 26.328 5.281 1 98.56 121 GLY B C 1
ATOM 2273 O O . GLY B 1 121 ? 11.203 27.266 5.922 1 98.56 121 GLY B O 1
ATOM 2274 N N . ALA B 1 122 ? 9.664 26.516 4.504 1 98.75 122 ALA B N 1
ATOM 2275 C CA . ALA B 1 122 ? 9 27.797 4.359 1 98.75 122 ALA B CA 1
ATOM 2276 C C . ALA B 1 122 ? 8.188 28.141 5.609 1 98.75 122 ALA B C 1
ATOM 2278 O O . ALA B 1 122 ? 7.73 27.25 6.324 1 98.75 122 ALA B O 1
ATOM 2279 N N . ARG B 1 123 ? 8.031 29.453 5.84 1 98.62 123 ARG B N 1
ATOM 2280 C CA . ARG B 1 123 ? 7.105 29.922 6.863 1 98.62 123 ARG B CA 1
ATOM 2281 C C . ARG B 1 123 ? 5.672 29.922 6.344 1 98.62 123 ARG B C 1
ATOM 2283 O O . ARG B 1 123 ? 5.398 30.438 5.258 1 98.62 123 ARG B O 1
ATOM 2290 N N . ILE B 1 124 ? 4.789 29.266 7.125 1 98.56 124 ILE B N 1
ATOM 2291 C CA . ILE B 1 124 ? 3.398 29.219 6.684 1 98.56 124 ILE B CA 1
ATOM 2292 C C . ILE B 1 124 ? 2.477 29.578 7.852 1 98.56 124 ILE B C 1
ATOM 2294 O O . ILE B 1 124 ? 2.91 29.609 9 1 98.56 124 ILE B O 1
ATOM 2298 N N . THR B 1 125 ? 1.271 29.922 7.488 1 98.31 125 THR B N 1
ATOM 2299 C CA . THR B 1 125 ? 0.222 30.172 8.469 1 98.31 125 THR B CA 1
ATOM 2300 C C . THR B 1 125 ? -0.904 29.156 8.336 1 98.31 125 THR B C 1
ATOM 2302 O O . THR B 1 125 ? -1.348 28.859 7.227 1 98.31 125 THR B O 1
ATOM 2305 N N . VAL B 1 126 ? -1.295 28.609 9.43 1 98.25 126 VAL B N 1
ATOM 2306 C CA . VAL B 1 126 ? -2.43 27.688 9.484 1 98.25 126 VAL B CA 1
ATOM 2307 C C . VAL B 1 126 ? -3.676 28.438 9.953 1 98.25 126 VAL B C 1
ATOM 2309 O O . VAL B 1 126 ? -3.73 28.922 11.094 1 98.25 126 VAL B O 1
ATOM 2312 N N . ALA B 1 127 ? -4.641 28.516 9.117 1 97.56 127 ALA B N 1
ATOM 2313 C CA . ALA B 1 127 ? -5.84 29.312 9.359 1 97.56 127 ALA B CA 1
ATOM 2314 C C . ALA B 1 127 ? -6.742 28.641 10.391 1 97.56 127 ALA B C 1
ATOM 2316 O O . ALA B 1 127 ? -6.629 27.438 10.633 1 97.56 127 ALA B O 1
ATOM 2317 N N . PRO B 1 128 ? -7.625 29.469 11.023 1 97.31 128 PRO B N 1
ATOM 2318 C CA . PRO B 1 128 ? -8.648 28.844 11.859 1 97.31 128 PRO B CA 1
ATOM 2319 C C . PRO B 1 128 ? -9.5 27.844 11.094 1 97.31 128 PRO B C 1
ATOM 2321 O O . PRO B 1 128 ? -9.711 28 9.891 1 97.31 128 PRO B O 1
ATOM 2324 N N . GLY B 1 129 ? -9.945 26.812 11.797 1 95 129 GLY B N 1
ATOM 2325 C CA . GLY B 1 129 ? -10.844 25.844 11.164 1 95 129 GLY B CA 1
ATOM 2326 C C . GLY B 1 129 ? -10.109 24.766 10.398 1 95 129 GLY B C 1
ATOM 2327 O O . GLY B 1 129 ? -10.727 24.016 9.641 1 95 129 GLY B O 1
ATOM 2328 N N . TYR B 1 130 ? -8.766 24.781 10.531 1 94.5 130 TYR B N 1
ATOM 2329 C CA . TYR B 1 130 ? -8.008 23.734 9.844 1 94.5 130 TYR B CA 1
ATOM 2330 C C . TYR B 1 130 ? -8.438 22.344 10.328 1 94.5 130 TYR B C 1
ATOM 2332 O O . TYR B 1 130 ? -8.797 22.172 11.492 1 94.5 130 TYR B O 1
ATOM 2340 N N . ALA B 1 131 ? -8.484 21.422 9.391 1 92.56 131 ALA B N 1
ATOM 2341 C CA . ALA B 1 131 ? -8.836 20.047 9.742 1 92.56 131 ALA B CA 1
ATOM 2342 C C . ALA B 1 131 ? -7.75 19.406 10.609 1 92.56 131 ALA B C 1
ATOM 2344 O O . ALA B 1 131 ? -6.566 19.453 10.266 1 92.56 131 ALA B O 1
ATOM 2345 N N . ALA B 1 132 ? -8.172 18.766 11.688 1 91.12 132 ALA B N 1
ATOM 2346 C CA . ALA B 1 132 ? -7.246 18.234 12.688 1 91.12 132 ALA B CA 1
ATOM 2347 C C . ALA B 1 132 ? -6.363 17.141 12.094 1 91.12 132 ALA B C 1
ATOM 2349 O O . ALA B 1 132 ? -5.223 16.953 12.523 1 91.12 132 ALA B O 1
ATOM 2350 N N . ASP B 1 133 ? -6.871 16.469 11.055 1 94.69 133 ASP B N 1
ATOM 2351 C CA . ASP B 1 133 ? -6.07 15.383 10.492 1 94.69 133 ASP B CA 1
ATOM 2352 C C . ASP B 1 133 ? -5.184 15.891 9.359 1 94.69 133 ASP B C 1
ATOM 2354 O O . ASP B 1 133 ? -4.332 15.156 8.852 1 94.69 133 ASP B O 1
ATOM 2358 N N . GLU B 1 134 ? -5.328 17.141 9.039 1 96.88 134 GLU B N 1
ATOM 2359 C CA . GLU B 1 134 ? -4.52 17.688 7.953 1 96.88 134 GLU B CA 1
ATOM 2360 C C . GLU B 1 134 ? -3.287 18.406 8.484 1 96.88 134 GLU B C 1
ATOM 2362 O O . GLU B 1 134 ? -2.34 18.672 7.742 1 96.88 134 GLU B O 1
ATOM 2367 N N . TYR B 1 135 ? -3.346 18.75 9.766 1 98.06 135 TYR B N 1
ATOM 2368 C CA . TYR B 1 135 ? -2.221 19.484 10.32 1 98.06 135 TYR B CA 1
ATOM 2369 C C . TYR B 1 135 ? -1.779 18.906 11.648 1 98.06 135 TYR B C 1
ATOM 2371 O O . TYR B 1 135 ? -2.613 18.5 12.469 1 98.06 135 TYR B O 1
ATOM 2379 N N . ARG B 1 136 ? -0.548 18.797 11.836 1 98.06 136 ARG B N 1
ATOM 2380 C CA . ARG B 1 136 ? 0.09 18.516 13.117 1 98.06 136 ARG B CA 1
ATOM 2381 C C . ARG B 1 136 ? 0.999 19.672 13.539 1 98.06 136 ARG B C 1
ATOM 2383 O O . ARG B 1 136 ? 2.031 19.922 12.914 1 98.06 136 ARG B O 1
ATOM 2390 N N . LEU B 1 137 ? 0.587 20.391 14.547 1 98.12 137 LEU B N 1
ATOM 2391 C CA . LEU B 1 137 ? 1.361 21.516 15.062 1 98.12 137 LEU B CA 1
ATOM 2392 C C . LEU B 1 137 ? 2.377 21.047 16.094 1 98.12 137 LEU B C 1
ATOM 2394 O O . LEU B 1 137 ? 2.025 20.312 17.031 1 98.12 137 LEU B O 1
ATOM 2398 N N . ILE B 1 138 ? 3.607 21.344 15.867 1 98.12 138 ILE B N 1
ATOM 2399 C CA . ILE B 1 138 ? 4.703 20.906 16.719 1 98.12 138 ILE B CA 1
ATOM 2400 C C . ILE B 1 138 ? 5.207 22.094 17.547 1 98.12 138 ILE B C 1
ATOM 2402 O O . ILE B 1 138 ? 5.418 23.188 17.016 1 98.12 138 ILE B O 1
ATOM 2406 N N . GLY B 1 139 ? 5.414 21.891 18.875 1 96.62 139 GLY B N 1
ATOM 2407 C CA . GLY B 1 139 ? 5.844 22.953 19.766 1 96.62 139 GLY B CA 1
ATOM 2408 C C . GLY B 1 139 ? 4.746 23.422 20.703 1 96.62 139 GLY B C 1
ATOM 2409 O O . GLY B 1 139 ? 3.719 22.75 20.859 1 96.62 139 GLY B O 1
ATOM 2410 N N . LYS B 1 140 ? 4.98 24.5 21.5 1 93.25 140 LYS B N 1
ATOM 2411 C CA . LYS B 1 140 ? 4.004 25.047 22.438 1 93.25 140 LYS B CA 1
ATOM 2412 C C . LYS B 1 140 ? 2.875 25.766 21.719 1 93.25 140 LYS B C 1
ATOM 2414 O O . LYS B 1 140 ? 3.109 26.75 21.016 1 93.25 140 LYS B O 1
ATOM 2419 N N . ILE B 1 141 ? 1.779 25.203 21.797 1 93.19 141 ILE B N 1
ATOM 2420 C CA . ILE B 1 141 ? 0.601 25.828 21.203 1 93.19 141 ILE B CA 1
ATOM 2421 C C . ILE B 1 141 ? -0.042 26.781 22.203 1 93.19 141 ILE B C 1
ATOM 2423 O O . ILE B 1 141 ? -0.537 26.359 23.25 1 93.19 141 ILE B O 1
ATOM 2427 N N . SER B 1 142 ? 0.119 28.062 21.984 1 91.5 142 SER B N 1
ATOM 2428 C CA . SER B 1 142 ? -0.49 29.078 22.844 1 91.5 142 SER B CA 1
ATOM 2429 C C . SER B 1 142 ? -1.479 29.938 22.062 1 91.5 142 SER B C 1
ATOM 2431 O O . SER B 1 142 ? -1.219 30.312 20.922 1 91.5 142 SER B O 1
ATOM 2433 N N . GLY B 1 143 ? -2.693 30.25 22.688 1 93.19 143 GLY B N 1
ATOM 2434 C CA . GLY B 1 143 ? -3.691 31.094 22.062 1 93.19 143 GLY B CA 1
ATOM 2435 C C . GLY B 1 143 ? -4.551 30.359 21.062 1 93.19 143 GLY B C 1
ATOM 2436 O O . GLY B 1 143 ? -4.664 29.141 21.109 1 93.19 143 GLY B O 1
ATOM 2437 N N . GLU B 1 144 ? -5.336 31.203 20.188 1 95.31 144 GLU B N 1
ATOM 2438 C CA . GLU B 1 144 ? -6.234 30.688 19.172 1 95.31 144 GLU B CA 1
ATOM 2439 C C . GLU B 1 144 ? -5.664 30.891 17.766 1 95.31 144 GLU B C 1
ATOM 2441 O O . GLU B 1 144 ? -4.883 31.828 17.547 1 95.31 144 GLU B O 1
ATOM 2446 N N . PRO B 1 145 ? -6.008 30.062 16.844 1 95.06 145 PRO B N 1
ATOM 2447 C CA . PRO B 1 145 ? -5.57 30.297 15.469 1 95.06 145 PRO B CA 1
ATOM 2448 C C . PRO B 1 145 ? -5.961 31.688 14.961 1 95.06 145 PRO B C 1
ATOM 2450 O O . PRO B 1 145 ? -6.848 32.344 15.531 1 95.06 145 PRO B O 1
ATOM 2453 N N . PRO B 1 146 ? -5.273 32.062 13.953 1 97.44 146 PRO B N 1
ATOM 2454 C CA . PRO B 1 146 ? -4.301 31.391 13.102 1 97.44 146 PRO B CA 1
ATOM 2455 C C . PRO B 1 146 ? -2.957 31.172 13.797 1 97.44 146 PRO B C 1
ATOM 2457 O O . PRO B 1 146 ? -2.596 31.922 14.703 1 97.44 146 PRO B O 1
ATOM 2460 N N . PHE B 1 147 ? -2.197 30.078 13.391 1 97.62 147 PHE B N 1
ATOM 2461 C CA . PHE B 1 147 ? -0.856 29.766 13.867 1 97.62 147 PHE B CA 1
ATOM 2462 C C . PHE B 1 147 ? 0.17 29.922 12.75 1 97.62 147 PHE B C 1
ATOM 2464 O O . PHE B 1 147 ? -0.105 29.594 11.594 1 97.62 147 PHE B O 1
ATOM 2471 N N . SER B 1 148 ? 1.283 30.422 13.094 1 97.25 148 SER B N 1
ATOM 2472 C CA . SER B 1 148 ? 2.367 30.531 12.125 1 97.25 148 SER B CA 1
ATOM 2473 C C . SER B 1 148 ? 3.592 29.75 12.57 1 97.25 148 SER B C 1
ATOM 2475 O O . SER B 1 148 ? 3.91 29.688 13.758 1 97.25 148 SER B O 1
ATOM 2477 N N . GLY B 1 149 ? 4.266 29.141 11.555 1 98.19 149 GLY B N 1
ATOM 2478 C CA . GLY B 1 149 ? 5.453 28.344 11.828 1 98.19 149 GLY B CA 1
ATOM 2479 C C . GLY B 1 149 ? 6.156 27.875 10.578 1 98.19 149 GLY B C 1
ATOM 2480 O O . GLY B 1 149 ? 5.863 28.344 9.477 1 98.19 149 GLY B O 1
ATOM 2481 N N . THR B 1 150 ? 7.176 27.031 10.773 1 98.81 150 THR B N 1
ATOM 2482 C CA . THR B 1 150 ? 7.957 26.484 9.672 1 98.81 150 THR B CA 1
ATOM 2483 C C . THR B 1 150 ? 7.371 25.156 9.203 1 98.81 150 THR B C 1
ATOM 2485 O O . THR B 1 150 ? 7.094 24.266 10.016 1 98.81 150 THR B O 1
ATOM 2488 N N . LEU B 1 151 ? 7.152 25.078 7.898 1 98.88 151 LEU B N 1
ATOM 2489 C CA . LEU B 1 151 ? 6.66 23.812 7.332 1 98.88 151 LEU B CA 1
ATOM 2490 C C . LEU B 1 151 ? 7.75 22.75 7.344 1 98.88 151 LEU B C 1
ATOM 2492 O O . LEU B 1 151 ? 8.75 22.875 6.633 1 98.88 151 LEU B O 1
ATOM 2496 N N . ILE B 1 152 ? 7.551 21.656 8.133 1 98.88 152 ILE B N 1
ATOM 2497 C CA . ILE B 1 152 ? 8.531 20.578 8.273 1 98.88 152 ILE B CA 1
ATOM 2498 C C . ILE B 1 152 ? 8.234 19.469 7.258 1 98.88 152 ILE B C 1
ATOM 2500 O O . ILE B 1 152 ? 9.141 18.953 6.613 1 98.88 152 ILE B O 1
ATOM 2504 N N . HIS B 1 153 ? 6.988 19.094 7.133 1 98.88 153 HIS B N 1
ATOM 2505 C CA . HIS B 1 153 ? 6.488 18.125 6.168 1 98.88 153 HIS B CA 1
ATOM 2506 C C . HIS B 1 153 ? 5.246 18.641 5.457 1 98.88 153 HIS B C 1
ATOM 2508 O O . HIS B 1 153 ? 4.344 19.188 6.094 1 98.88 153 HIS B O 1
ATOM 2514 N N . ARG B 1 154 ? 5.156 18.469 4.203 1 98.81 154 ARG B N 1
ATOM 2515 C CA . ARG B 1 154 ? 4.094 19.078 3.406 1 98.81 154 ARG B CA 1
ATOM 2516 C C . ARG B 1 154 ? 2.787 18.312 3.566 1 98.81 154 ARG B C 1
ATOM 2518 O O . ARG B 1 154 ? 1.717 18.812 3.225 1 98.81 154 ARG B O 1
ATOM 2525 N N . GLY B 1 155 ? 2.828 17.078 4.012 1 98.94 155 GLY B N 1
ATOM 2526 C CA . GLY B 1 155 ? 1.641 16.25 4.172 1 98.94 155 GLY B CA 1
ATOM 2527 C C . GLY B 1 155 ? 1.092 15.734 2.855 1 98.94 155 GLY B C 1
ATOM 2528 O O . GLY B 1 155 ? 1.552 16.141 1.784 1 98.94 155 GLY B O 1
ATOM 2529 N N . TRP B 1 156 ? 0.101 14.766 2.992 1 98.88 156 TRP B N 1
ATOM 2530 C CA . TRP B 1 156 ? -0.525 14.156 1.823 1 98.88 156 TRP B CA 1
ATOM 2531 C C . TRP B 1 156 ? -2.012 13.914 2.064 1 98.88 156 TRP B C 1
ATOM 2533 O O . TRP B 1 156 ? -2.41 13.492 3.152 1 98.88 156 TRP B O 1
ATOM 2543 N N . LYS B 1 157 ? -2.803 14.203 1.039 1 98.12 157 LYS B N 1
ATOM 2544 C CA . LYS B 1 157 ? -4.227 13.891 1.108 1 98.12 157 LYS B CA 1
ATOM 2545 C C . LYS B 1 157 ? -4.75 13.398 -0.236 1 98.12 157 LYS B C 1
ATOM 2547 O O . LYS B 1 157 ? -4.203 13.742 -1.286 1 98.12 157 LYS B O 1
ATOM 2552 N N . PRO B 1 158 ? -5.746 12.523 -0.214 1 97.44 158 PRO B N 1
ATOM 2553 C CA . PRO B 1 158 ? -6.34 12.086 -1.48 1 97.44 158 PRO B CA 1
ATOM 2554 C C . PRO B 1 158 ? -7.23 13.148 -2.117 1 97.44 158 PRO B C 1
ATOM 2556 O O . PRO B 1 158 ? -7.977 13.836 -1.414 1 97.44 158 PRO B O 1
ATOM 2559 N N . GLU B 1 159 ? -7.074 13.344 -3.34 1 96 159 GLU B N 1
ATOM 2560 C CA . GLU B 1 159 ? -7.98 14.188 -4.113 1 96 159 GLU B CA 1
ATOM 2561 C C . GLU B 1 159 ? -9.141 13.375 -4.684 1 96 159 GLU B C 1
ATOM 2563 O O . GLU B 1 159 ? -10.281 13.844 -4.695 1 96 159 GLU B O 1
ATOM 2568 N N . SER B 1 160 ? -8.812 12.25 -5.137 1 95.88 160 SER B N 1
ATOM 2569 C CA . SER B 1 160 ? -9.82 11.312 -5.633 1 95.88 160 SER B CA 1
ATOM 2570 C C . SER B 1 160 ? -9.367 9.867 -5.465 1 95.88 160 SER B C 1
ATOM 2572 O O . SER B 1 160 ? -8.164 9.594 -5.445 1 95.88 160 SER B O 1
ATOM 2574 N N . VAL B 1 161 ? -10.344 9 -5.277 1 97.06 161 VAL B N 1
ATOM 2575 C CA . VAL B 1 161 ? -10.094 7.566 -5.133 1 97.06 161 VAL B CA 1
ATOM 2576 C C . VAL B 1 161 ? -10.992 6.789 -6.09 1 97.06 161 VAL B C 1
ATOM 2578 O O . VAL B 1 161 ? -12.203 7.027 -6.148 1 97.06 161 VAL B O 1
ATOM 2581 N N . LYS B 1 162 ? -10.43 6.012 -6.875 1 95.75 162 LYS B N 1
ATOM 2582 C CA . LYS B 1 162 ? -11.086 5.027 -7.73 1 95.75 162 LYS B CA 1
ATOM 2583 C C . LYS B 1 162 ? -10.547 3.623 -7.469 1 95.75 162 LYS B C 1
ATOM 2585 O O . LYS B 1 162 ? -9.5 3.246 -8 1 95.75 162 LYS B O 1
ATOM 2590 N N . LEU B 1 163 ? -11.32 2.877 -6.742 1 94.94 163 LEU B N 1
ATOM 2591 C CA . LEU B 1 163 ? -10.828 1.566 -6.332 1 94.94 163 LEU B CA 1
ATOM 2592 C C . LEU B 1 163 ? -11.039 0.539 -7.438 1 94.94 163 LEU B C 1
ATOM 2594 O O . LEU B 1 163 ? -11.984 0.641 -8.219 1 94.94 163 LEU B O 1
ATOM 2598 N N . PRO B 1 164 ? -10.094 -0.403 -7.488 1 90.62 164 PRO B N 1
ATOM 2599 C CA . PRO B 1 164 ? -10.336 -1.495 -8.43 1 90.62 164 PRO B CA 1
ATOM 2600 C C . PRO B 1 164 ? -11.562 -2.33 -8.062 1 90.62 164 PRO B C 1
ATOM 2602 O O . PRO B 1 164 ? -11.977 -2.346 -6.906 1 90.62 164 PRO B O 1
ATOM 2605 N N . ARG B 1 165 ? -12.125 -2.928 -9.031 1 83.81 165 ARG B N 1
ATOM 2606 C CA . ARG B 1 165 ? -13.219 -3.865 -8.773 1 83.81 165 ARG B CA 1
ATOM 2607 C C . ARG B 1 165 ? -12.727 -5.074 -7.984 1 83.81 165 ARG B C 1
ATOM 2609 O O . ARG B 1 165 ? -11.695 -5.66 -8.32 1 83.81 165 ARG B O 1
ATOM 2616 N N . VAL B 1 166 ? -13.375 -5.184 -6.836 1 81.94 166 VAL B N 1
ATOM 2617 C CA . VAL B 1 166 ? -13 -6.34 -6.027 1 81.94 166 VAL B CA 1
ATOM 2618 C C . VAL B 1 166 ? -13.578 -7.613 -6.641 1 81.94 166 VAL B C 1
ATOM 2620 O O . VAL B 1 166 ? -14.773 -7.688 -6.91 1 81.94 166 VAL B O 1
ATOM 2623 N N . LEU B 1 167 ? -12.656 -8.406 -7.016 1 67 167 LEU B N 1
ATOM 2624 C CA . LEU B 1 167 ? -13.109 -9.727 -7.434 1 67 167 LEU B CA 1
ATOM 2625 C C . LEU B 1 167 ? -13.383 -10.609 -6.223 1 67 167 LEU B C 1
ATOM 2627 O O . LEU B 1 167 ? -12.547 -10.719 -5.328 1 67 167 LEU B O 1
ATOM 2631 N N . HIS B 1 168 ? -14.609 -10.742 -5.891 1 65.88 168 HIS B N 1
ATOM 2632 C CA . HIS B 1 168 ? -14.914 -11.641 -4.785 1 65.88 168 HIS B CA 1
ATOM 2633 C C . HIS B 1 168 ? -14.625 -13.094 -5.156 1 65.88 168 HIS B C 1
ATOM 2635 O O . HIS B 1 168 ? -14.938 -13.531 -6.27 1 65.88 168 HIS B O 1
ATOM 2641 N N . SER B 1 169 ? -13.734 -13.469 -4.344 1 61.81 169 SER B N 1
ATOM 2642 C CA . SER B 1 169 ? -13.477 -14.898 -4.504 1 61.81 169 SER B CA 1
ATOM 2643 C C . SER B 1 169 ? -14.625 -15.734 -3.947 1 61.81 169 SER B C 1
ATOM 2645 O O . SER B 1 169 ? -15.32 -15.305 -3.023 1 61.81 169 SER B O 1
ATOM 2647 N N . GLY B 1 170 ? -15.195 -16.516 -4.668 1 60.94 170 GLY B N 1
ATOM 2648 C CA . GLY B 1 170 ? -16.234 -17.406 -4.18 1 60.94 170 GLY B CA 1
ATOM 2649 C C . GLY B 1 170 ? -16.172 -17.625 -2.678 1 60.94 170 GLY B C 1
ATOM 2650 O O . GLY B 1 170 ? -15.102 -17.812 -2.107 1 60.94 170 GLY B O 1
ATOM 2651 N N . GLY B 1 171 ? -17.281 -17.312 -1.865 1 67.31 171 GLY B N 1
ATOM 2652 C CA . GLY B 1 171 ? -17.453 -17.594 -0.449 1 67.31 171 GLY B CA 1
ATOM 2653 C C . GLY B 1 171 ? -16.906 -16.5 0.45 1 67.31 171 GLY B C 1
ATOM 2654 O O . GLY B 1 171 ? -17 -15.32 0.121 1 67.31 171 GLY B O 1
ATOM 2655 N N . ASP B 1 172 ? -16.297 -16.922 1.607 1 78.5 172 ASP B N 1
ATOM 2656 C CA . ASP B 1 172 ? -15.867 -16.047 2.691 1 78.5 172 ASP B CA 1
ATOM 2657 C C . ASP B 1 172 ? -14.359 -15.789 2.623 1 78.5 172 ASP B C 1
ATOM 2659 O O . ASP B 1 172 ? -13.781 -15.195 3.535 1 78.5 172 ASP B O 1
ATOM 2663 N N . ARG B 1 173 ? -13.797 -16.141 1.457 1 88.19 173 ARG B N 1
ATOM 2664 C CA . ARG B 1 173 ? -12.344 -16.031 1.377 1 88.19 173 ARG B CA 1
ATOM 2665 C C . ARG B 1 173 ? -11.93 -14.672 0.811 1 88.19 173 ARG B C 1
ATOM 2667 O O . ARG B 1 173 ? -12.562 -14.164 -0.119 1 88.19 173 ARG B O 1
ATOM 2674 N N . LEU B 1 174 ? -10.891 -14.086 1.349 1 93.75 174 LEU B N 1
ATOM 2675 C CA . LEU B 1 174 ? -10.312 -12.852 0.819 1 93.75 174 LEU B CA 1
ATOM 2676 C C . LEU B 1 174 ? -9.594 -13.117 -0.497 1 93.75 174 LEU B C 1
ATOM 2678 O O . LEU B 1 174 ? -9.125 -14.234 -0.743 1 93.75 174 LEU B O 1
ATOM 2682 N N . PRO B 1 175 ? -9.523 -12.102 -1.377 1 94.5 175 PRO B N 1
ATOM 2683 C CA . PRO B 1 175 ? -8.797 -12.258 -2.643 1 94.5 175 PRO B CA 1
ATOM 2684 C C . PRO B 1 175 ? -7.309 -12.508 -2.445 1 94.5 175 PRO B C 1
ATOM 2686 O O . PRO B 1 175 ? -6.734 -12.078 -1.441 1 94.5 175 PRO B O 1
ATOM 2689 N N . THR B 1 176 ? -6.77 -13.227 -3.422 1 97 176 THR B N 1
ATOM 2690 C CA . THR B 1 176 ? -5.328 -13.422 -3.459 1 97 176 THR B CA 1
ATOM 2691 C C . THR B 1 176 ? -4.613 -12.133 -3.855 1 97 176 THR B C 1
ATOM 2693 O O . THR B 1 176 ? -5.137 -11.352 -4.648 1 97 176 THR B O 1
ATOM 2696 N N . ILE B 1 177 ? -3.479 -11.914 -3.262 1 98.12 177 ILE B N 1
ATOM 2697 C CA . ILE B 1 177 ? -2.695 -10.734 -3.594 1 98.12 177 ILE B CA 1
ATOM 2698 C C . ILE B 1 177 ? -1.974 -10.945 -4.922 1 98.12 177 ILE B C 1
ATOM 2700 O O . ILE B 1 177 ? -1.976 -10.062 -5.785 1 98.12 177 ILE B O 1
ATOM 2704 N N . ALA B 1 178 ? -1.368 -12.047 -5.094 1 98.69 178 ALA B N 1
ATOM 2705 C CA . ALA B 1 178 ? -0.695 -12.461 -6.32 1 98.69 178 ALA B CA 1
ATOM 2706 C C . ALA B 1 178 ? -0.75 -13.977 -6.488 1 98.69 178 ALA B C 1
ATOM 2708 O O . ALA B 1 178 ? -0.501 -14.727 -5.539 1 98.69 178 ALA B O 1
ATOM 2709 N N . PRO B 1 179 ? -1.069 -14.414 -7.648 1 98.56 179 PRO B N 1
ATOM 2710 C CA . PRO B 1 179 ? -1.115 -15.859 -7.855 1 98.56 179 PRO B CA 1
ATOM 2711 C C . PRO B 1 179 ? 0.274 -16.5 -7.906 1 98.56 179 PRO B C 1
ATOM 2713 O O . PRO B 1 179 ? 1.238 -15.844 -8.312 1 98.56 179 PRO B O 1
ATOM 2716 N N . ALA B 1 180 ? 0.316 -17.766 -7.453 1 98.94 180 ALA B N 1
ATOM 2717 C CA . ALA B 1 180 ? 1.469 -18.578 -7.832 1 98.94 180 ALA B CA 1
ATOM 2718 C C . ALA B 1 180 ? 1.5 -18.812 -9.336 1 98.94 180 ALA B C 1
ATOM 2720 O O . ALA B 1 180 ? 0.473 -19.125 -9.945 1 98.94 180 ALA B O 1
ATOM 2721 N N . GLU B 1 181 ? 2.646 -18.594 -9.898 1 98.88 181 GLU B N 1
ATOM 2722 C CA . GLU B 1 181 ? 2.811 -18.812 -11.328 1 98.88 181 GLU B CA 1
ATOM 2723 C C . GLU B 1 181 ? 3.533 -20.125 -11.609 1 98.88 181 GLU B C 1
ATOM 2725 O O . GLU B 1 181 ? 4.629 -20.359 -11.094 1 98.88 181 GLU B O 1
ATOM 2730 N N . VAL B 1 182 ? 2.893 -20.969 -12.406 1 98.81 182 VAL B N 1
ATOM 2731 C CA . VAL B 1 182 ? 3.422 -22.297 -12.688 1 98.81 182 VAL B CA 1
ATOM 2732 C C . VAL B 1 182 ? 3.566 -22.484 -14.195 1 98.81 182 VAL B C 1
ATOM 2734 O O . VAL B 1 182 ? 2.58 -22.422 -14.93 1 98.81 182 VAL B O 1
ATOM 2737 N N . GLU B 1 183 ? 4.758 -22.688 -14.625 1 98.75 183 GLU B N 1
ATOM 2738 C CA . GLU B 1 183 ? 5.016 -22.938 -16.047 1 98.75 183 GLU B CA 1
ATOM 2739 C C . GLU B 1 183 ? 4.848 -24.406 -16.375 1 98.75 183 GLU B C 1
ATOM 2741 O O . GLU B 1 183 ? 5.598 -25.25 -15.891 1 98.75 183 GLU B O 1
ATOM 2746 N N . LEU B 1 184 ? 3.848 -24.594 -17.297 1 97.25 184 LEU B N 1
ATOM 2747 C CA . LEU B 1 184 ? 3.576 -25.969 -17.703 1 97.25 184 LEU B CA 1
ATOM 2748 C C . LEU B 1 184 ? 4.48 -26.375 -18.844 1 97.25 184 LEU B C 1
ATOM 2750 O O . LEU B 1 184 ? 4.828 -25.562 -19.703 1 97.25 184 LEU B O 1
ATOM 2754 N N . LYS B 1 185 ? 4.949 -27.578 -18.781 1 84.88 185 LYS B N 1
ATOM 2755 C CA . LYS B 1 185 ? 5.734 -28.125 -19.891 1 84.88 185 LYS B CA 1
ATOM 2756 C C . LYS B 1 185 ? 4.848 -28.859 -20.875 1 84.88 185 LYS B C 1
ATOM 2758 O O . LYS B 1 185 ? 3.83 -29.453 -20.5 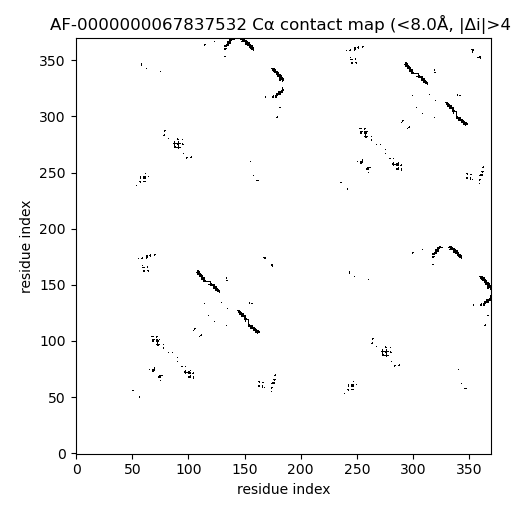1 84.88 185 LYS B O 1
#

Sequence (370 aa):
MVPQTAIYQPQLIIGALAAAVVAFLSALLQRPGSASPAPVVAEAARPVAPPPPAAKQAEAEVVSFLAVLQDKGRLVDFLMDDISAYNNEQVGAAARVVHSGCKAALQDHIRIRPVRDEKEGARITVAPGYAADEYRLIGKISGEPPFSGTLIHRGWKPESVKLPRVLHSGGDRLPTIAPAEVELKMVPQTAIYQPQLIIGALAAAVVAFLSALLQRPGSASPAPVVAEAARPVAPPPPAAKQAEAEVVSFLAVLQDKGRLVDFLMDDISAYNNEQVGAAARVVHSGCKAALQDHIRIRPVRDEKEGARITVAPGYAADEYRLIGKISGEPPFSGTLIHRGWKPESVKLPRVLHSGGDRLPTIAPAEVELK

pLDDT: mean 79.03, std 26.79, range [24.81, 98.94]